Protein AF-X1BCZ9-F1 (afdb_monomer_lite)

Structure (mmCIF, N/CA/C/O backbone):
data_AF-X1BCZ9-F1
#
_entry.id   AF-X1BCZ9-F1
#
loop_
_atom_site.group_PDB
_atom_site.id
_atom_site.type_symbol
_atom_site.label_atom_id
_atom_site.label_alt_id
_atom_site.label_comp_id
_atom_site.label_asym_id
_atom_site.label_entity_id
_atom_site.label_seq_id
_atom_site.pdbx_PDB_ins_code
_atom_site.Cartn_x
_atom_site.Cartn_y
_atom_site.Cartn_z
_atom_site.occupancy
_atom_site.B_iso_or_equiv
_atom_site.auth_seq_id
_atom_site.auth_comp_id
_atom_site.auth_asym_id
_atom_site.auth_atom_id
_atom_site.pdbx_PDB_model_num
ATOM 1 N N . MET A 1 1 ? -22.891 0.682 23.790 1.00 76.38 1 MET A N 1
ATOM 2 C CA . MET A 1 1 ? -22.105 -0.562 23.957 1.00 76.38 1 MET A CA 1
ATOM 3 C C . MET A 1 1 ? -22.513 -1.544 22.867 1.00 76.38 1 MET A C 1
ATOM 5 O O . MET A 1 1 ? -23.689 -1.896 22.802 1.00 76.38 1 MET A O 1
ATOM 9 N N . ILE A 1 2 ? -21.577 -1.928 21.995 1.00 89.50 2 ILE A N 1
ATOM 10 C CA . ILE A 1 2 ? -21.807 -2.917 20.931 1.00 89.50 2 ILE A CA 1
ATOM 11 C C . ILE A 1 2 ? -21.890 -4.316 21.562 1.00 89.50 2 ILE A C 1
ATOM 13 O O . ILE A 1 2 ? -21.120 -4.629 22.466 1.00 89.50 2 ILE A O 1
ATOM 17 N N . LYS A 1 3 ? -22.847 -5.144 21.121 1.00 92.31 3 LYS A N 1
ATOM 18 C CA . LYS A 1 3 ? -23.104 -6.495 21.674 1.00 92.31 3 LYS A CA 1
ATOM 19 C C . LYS A 1 3 ? -22.749 -7.642 20.718 1.00 92.31 3 LYS A C 1
ATOM 21 O O . LYS A 1 3 ? -22.819 -8.809 21.098 1.00 92.31 3 LYS A O 1
ATOM 26 N N . GLY A 1 4 ? -22.415 -7.321 19.475 1.00 93.00 4 GLY A N 1
ATOM 27 C CA . GLY A 1 4 ? -22.166 -8.287 18.416 1.00 93.00 4 GLY A CA 1
ATOM 28 C C . GLY A 1 4 ? -22.099 -7.613 17.052 1.00 93.00 4 GLY A C 1
ATOM 29 O O . GLY A 1 4 ? -22.192 -6.388 16.959 1.00 93.00 4 GLY A O 1
ATOM 30 N N . VAL A 1 5 ? -21.966 -8.422 16.007 1.00 91.44 5 VAL A N 1
ATOM 31 C CA . VAL A 1 5 ? -21.950 -7.975 14.609 1.00 91.44 5 VAL A CA 1
ATOM 32 C C . VAL A 1 5 ? -23.085 -8.624 13.830 1.00 91.44 5 VAL A C 1
ATOM 34 O O . VAL A 1 5 ? -23.481 -9.756 14.114 1.00 91.44 5 VAL A O 1
ATOM 37 N N . ILE A 1 6 ? -23.602 -7.902 12.839 1.00 94.62 6 ILE A N 1
ATOM 38 C CA . ILE A 1 6 ? -24.515 -8.456 11.842 1.00 94.62 6 ILE A CA 1
ATOM 39 C C . ILE A 1 6 ? -23.687 -8.868 10.629 1.00 94.62 6 ILE A C 1
ATOM 41 O O . ILE A 1 6 ? -22.910 -8.067 10.115 1.00 94.62 6 ILE A O 1
ATOM 45 N N . THR A 1 7 ? -23.853 -10.105 10.176 1.00 95.19 7 THR A N 1
ATOM 46 C CA . THR A 1 7 ? -23.207 -10.635 8.973 1.00 95.19 7 THR A CA 1
ATOM 47 C C . THR A 1 7 ? -24.255 -10.938 7.908 1.00 95.19 7 THR A C 1
ATOM 49 O O . THR A 1 7 ? -25.395 -11.281 8.220 1.00 95.19 7 THR A O 1
ATOM 52 N N . GLU A 1 8 ? -23.872 -10.807 6.640 1.00 97.00 8 GLU A N 1
ATOM 53 C CA . GLU A 1 8 ? -24.680 -11.211 5.487 1.00 97.00 8 GLU A CA 1
ATOM 54 C C . GLU A 1 8 ? -23.891 -12.272 4.713 1.00 97.00 8 GLU A C 1
ATOM 56 O O . GLU A 1 8 ? -22.712 -12.086 4.407 1.00 97.00 8 GLU A O 1
ATOM 61 N N . SER A 1 9 ? -24.511 -13.419 4.444 1.00 95.88 9 SER A N 1
ATOM 62 C CA . SER A 1 9 ? -23.862 -14.549 3.772 1.00 95.88 9 SER A CA 1
ATOM 63 C C . SER A 1 9 ? -24.860 -15.317 2.904 1.00 95.88 9 SER A C 1
ATOM 65 O O . SER A 1 9 ? -26.035 -14.969 2.831 1.00 95.88 9 SER A O 1
ATOM 67 N N . LYS A 1 10 ? -24.428 -16.420 2.276 1.00 97.06 10 LYS A N 1
ATOM 68 C CA . LYS A 1 10 ? -25.350 -17.327 1.562 1.00 97.06 10 LYS A CA 1
ATOM 69 C C . LYS A 1 10 ? -26.427 -17.937 2.471 1.00 97.06 10 LYS A C 1
ATOM 71 O O . LYS A 1 10 ? -27.438 -18.406 1.963 1.00 97.06 10 LYS A O 1
ATOM 76 N N . SER A 1 11 ? -26.225 -17.906 3.788 1.00 96.31 11 SER A N 1
ATOM 77 C CA . SER A 1 11 ? -27.200 -18.335 4.797 1.00 96.31 11 SER A CA 1
ATOM 78 C C . SER A 1 11 ? -28.157 -17.211 5.225 1.00 96.31 11 SER A C 1
ATOM 80 O O . SER A 1 11 ? -28.923 -17.388 6.170 1.00 96.31 11 SER A O 1
ATOM 82 N N . GLY A 1 12 ? -28.104 -16.058 4.551 1.00 97.62 12 GLY A N 1
ATOM 83 C CA . GLY A 1 12 ? -28.843 -14.850 4.898 1.00 97.62 12 GLY A CA 1
ATOM 84 C C . GLY A 1 12 ? -28.190 -14.051 6.023 1.00 97.62 12 GLY A C 1
ATOM 85 O O . GLY A 1 12 ? -27.033 -14.279 6.403 1.00 97.62 12 GLY A O 1
ATOM 86 N N . ARG A 1 13 ? -28.965 -13.103 6.553 1.00 97.94 13 ARG A N 1
ATOM 87 C CA . ARG A 1 13 ? -28.553 -12.200 7.623 1.00 97.94 13 ARG A CA 1
ATOM 88 C C . ARG A 1 13 ? -28.538 -12.898 8.973 1.00 97.94 13 ARG A C 1
ATOM 90 O O . ARG A 1 13 ? -29.554 -13.441 9.404 1.00 97.94 13 ARG A O 1
ATOM 97 N N . GLN A 1 14 ? -27.415 -12.818 9.675 1.00 97.69 14 GLN A N 1
ATOM 98 C CA . GLN A 1 14 ? -27.247 -13.409 11.001 1.00 97.69 14 GLN A CA 1
ATOM 99 C C . GLN A 1 14 ? -26.625 -12.410 11.977 1.00 97.69 14 GLN A C 1
ATOM 101 O O . GLN A 1 14 ? -25.955 -11.462 11.576 1.00 97.69 14 GLN A O 1
ATOM 106 N N . ALA A 1 15 ? -26.856 -12.628 13.271 1.00 96.56 15 ALA A N 1
ATOM 107 C CA . ALA A 1 15 ? -26.221 -11.873 14.344 1.00 96.56 15 ALA A CA 1
ATOM 108 C C . ALA A 1 15 ? -25.252 -12.783 15.106 1.00 96.56 15 ALA A C 1
ATOM 110 O O . ALA A 1 15 ? -25.653 -13.833 15.610 1.00 96.56 15 ALA A O 1
ATOM 111 N N . ILE A 1 16 ? -23.990 -12.369 15.211 1.00 94.31 16 ILE A N 1
ATOM 112 C CA . ILE A 1 16 ? -22.975 -13.038 16.030 1.00 94.31 16 ILE A CA 1
ATOM 113 C C . ILE A 1 16 ? -22.793 -12.213 17.300 1.00 94.31 16 ILE A C 1
ATOM 115 O O . ILE A 1 16 ? -22.286 -11.091 17.257 1.00 94.31 16 ILE A O 1
ATOM 119 N N . MET A 1 17 ? -23.226 -12.769 18.430 1.00 96.44 17 MET A N 1
ATOM 120 C CA . MET A 1 17 ? -23.159 -12.114 19.737 1.00 96.44 17 MET A CA 1
ATOM 121 C C . MET A 1 17 ? -21.821 -12.398 20.420 1.00 96.44 17 MET A C 1
ATOM 123 O O . MET A 1 17 ? -21.294 -13.505 20.319 1.00 96.44 17 MET A O 1
ATOM 127 N N . ALA A 1 18 ? -21.299 -11.427 21.167 1.00 95.12 18 ALA A N 1
ATOM 128 C CA . ALA A 1 18 ? -20.040 -11.576 21.888 1.00 95.12 18 ALA A CA 1
ATOM 129 C C . ALA A 1 18 ? -20.122 -10.984 23.299 1.00 95.12 18 ALA A C 1
ATOM 131 O O . ALA A 1 18 ? -20.801 -9.987 23.538 1.00 95.12 18 ALA A O 1
ATOM 132 N N . LYS A 1 19 ? -19.401 -11.601 24.244 1.00 95.38 19 LYS A N 1
ATOM 133 C CA . LYS A 1 19 ? -19.209 -11.045 25.597 1.00 95.38 19 LYS A CA 1
ATOM 134 C C . LYS A 1 19 ? -18.143 -9.947 25.620 1.00 95.38 19 LYS A C 1
ATOM 136 O O . LYS A 1 19 ? -18.181 -9.080 26.482 1.00 95.38 19 LYS A O 1
ATOM 141 N N . MET A 1 20 ? -17.194 -10.016 24.690 1.00 93.88 20 MET A N 1
ATOM 142 C CA . MET A 1 20 ? -16.081 -9.089 24.539 1.00 93.88 20 MET A CA 1
ATOM 143 C C . MET A 1 20 ? -15.847 -8.851 23.050 1.00 93.88 20 MET A C 1
ATOM 145 O O . MET A 1 20 ? -15.915 -9.792 22.261 1.00 93.88 20 MET A O 1
ATOM 149 N N . ILE A 1 21 ? -15.590 -7.599 22.682 1.00 91.88 21 ILE A N 1
ATOM 150 C CA . ILE A 1 21 ? -15.310 -7.181 21.310 1.00 91.88 21 ILE A CA 1
ATOM 151 C C . ILE A 1 21 ? -13.981 -6.436 21.332 1.00 91.88 21 ILE A C 1
ATOM 153 O O . ILE A 1 21 ? -13.819 -5.495 22.105 1.00 91.88 21 ILE A O 1
ATOM 157 N N . ILE A 1 22 ? -13.046 -6.880 20.497 1.00 92.56 22 ILE A N 1
ATOM 158 C CA . ILE A 1 22 ? -11.743 -6.246 20.298 1.00 92.56 22 ILE A CA 1
ATOM 159 C C . ILE A 1 22 ? -11.769 -5.625 18.904 1.00 92.56 22 ILE A C 1
ATOM 161 O O . ILE A 1 22 ? -12.069 -6.320 17.933 1.00 92.56 22 ILE A O 1
ATOM 165 N N . ASP A 1 23 ? -11.493 -4.326 18.810 1.00 92.44 23 ASP A N 1
ATOM 166 C CA . ASP A 1 23 ? -11.381 -3.652 17.520 1.00 92.44 23 ASP A CA 1
ATOM 167 C C . ASP A 1 23 ? -10.007 -3.926 16.901 1.00 92.44 23 ASP A C 1
ATOM 169 O O . ASP A 1 23 ? -8.980 -3.518 17.438 1.00 92.44 23 ASP A O 1
ATOM 173 N N . ALA A 1 24 ? -10.007 -4.627 15.769 1.00 92.00 24 ALA A N 1
ATOM 174 C CA . ALA A 1 24 ? -8.824 -4.911 14.961 1.00 92.00 24 ALA A CA 1
ATOM 175 C C . ALA A 1 24 ? -9.028 -4.485 13.493 1.00 92.00 24 ALA A C 1
ATOM 177 O O . ALA A 1 24 ? -8.436 -5.062 12.585 1.00 92.00 24 ALA A O 1
ATOM 178 N N . THR A 1 25 ? -9.906 -3.508 13.246 1.00 90.06 25 THR A N 1
ATOM 179 C CA . THR A 1 25 ? -10.350 -3.123 11.892 1.00 90.06 25 THR A CA 1
ATOM 180 C C . THR A 1 25 ? -9.347 -2.274 11.108 1.00 90.06 25 THR A C 1
ATOM 182 O O . THR A 1 25 ? -9.595 -1.969 9.950 1.00 90.06 25 THR A O 1
ATOM 185 N N . GLY A 1 26 ? -8.211 -1.889 11.698 1.00 89.06 26 GLY A N 1
ATOM 186 C CA . GLY A 1 26 ? -7.220 -0.994 11.081 1.00 89.06 26 GLY A CA 1
ATOM 187 C C . GLY A 1 26 ? -7.675 0.467 11.032 1.00 89.06 26 GLY A C 1
ATOM 188 O O . GLY A 1 26 ? -6.892 1.355 11.351 1.00 89.06 26 GLY A O 1
ATOM 189 N N . ASP A 1 27 ? -8.959 0.700 10.748 1.00 93.44 27 ASP A N 1
ATOM 190 C CA . ASP A 1 27 ? -9.562 2.026 10.659 1.00 93.44 27 ASP A CA 1
ATOM 191 C C . ASP A 1 27 ? -10.362 2.443 11.900 1.00 93.44 27 ASP A C 1
ATOM 193 O O . ASP A 1 27 ? -10.994 3.496 11.876 1.00 93.44 27 ASP A O 1
ATOM 197 N N . ALA A 1 28 ? -10.353 1.648 12.975 1.00 94.12 28 ALA A N 1
ATOM 198 C CA . ALA A 1 28 ? -11.093 1.892 14.220 1.00 94.12 28 ALA A CA 1
ATOM 199 C C . ALA A 1 28 ? -12.631 1.965 14.052 1.00 94.12 28 ALA A C 1
ATOM 201 O O . ALA A 1 28 ? -13.308 2.765 14.707 1.00 94.12 28 ALA A O 1
ATOM 202 N N . ASP A 1 29 ? -13.205 1.144 13.167 1.00 93.25 29 ASP A N 1
ATOM 203 C CA . ASP A 1 29 ? -14.647 1.116 12.881 1.00 93.25 29 ASP A CA 1
ATOM 204 C C . ASP A 1 29 ? -15.497 0.756 14.099 1.00 93.25 29 ASP A C 1
ATOM 206 O O . ASP A 1 29 ? -16.520 1.393 14.367 1.00 93.25 29 ASP A O 1
ATOM 210 N N . ILE A 1 30 ? -15.095 -0.263 14.858 1.00 93.69 30 ILE A N 1
ATOM 211 C CA . ILE A 1 30 ? -15.879 -0.743 16.002 1.00 93.69 30 ILE A CA 1
ATOM 212 C C . ILE A 1 30 ? -15.816 0.282 17.138 1.00 93.69 30 ILE A C 1
ATOM 214 O O . ILE A 1 30 ? -16.836 0.560 17.778 1.00 93.69 30 ILE A O 1
ATOM 218 N N . ALA A 1 31 ? -14.645 0.868 17.381 1.00 93.19 31 ALA A N 1
ATOM 219 C CA . ALA A 1 31 ? -14.450 1.936 18.351 1.00 93.19 31 ALA A CA 1
ATOM 220 C C . ALA A 1 31 ? -15.290 3.168 17.983 1.00 93.19 31 ALA A C 1
ATOM 222 O O . ALA A 1 31 ? -16.042 3.671 18.823 1.00 93.19 31 ALA A O 1
ATOM 223 N N . TYR A 1 32 ? -15.253 3.582 16.713 1.00 93.88 32 TYR A N 1
ATOM 224 C CA . TYR A 1 32 ? -16.081 4.662 16.180 1.00 93.88 32 TYR A CA 1
ATOM 225 C C . TYR A 1 32 ? -17.574 4.413 16.426 1.00 93.88 32 TYR A C 1
ATOM 227 O O . TYR A 1 32 ? -18.252 5.232 17.047 1.00 93.88 32 TYR A O 1
ATOM 235 N N . HIS A 1 33 ? -18.084 3.245 16.025 1.00 92.50 33 HIS A N 1
ATOM 236 C CA . HIS A 1 33 ? -19.489 2.881 16.229 1.00 92.50 33 HIS A CA 1
ATOM 237 C C . HIS A 1 33 ? -19.866 2.698 17.707 1.00 92.50 33 HIS A C 1
ATOM 239 O O . HIS A 1 33 ? -21.047 2.754 18.058 1.00 92.50 33 HIS A O 1
ATOM 245 N N . SER A 1 34 ? -18.884 2.504 18.588 1.00 92.62 34 SER A N 1
ATOM 246 C CA . SER A 1 34 ? -19.083 2.455 20.040 1.00 92.62 34 SER A CA 1
ATOM 247 C C . SER A 1 34 ? -19.135 3.839 20.694 1.00 92.62 34 SER A C 1
ATOM 249 O O . SER A 1 34 ? -19.449 3.912 21.883 1.00 92.62 34 SER A O 1
ATOM 251 N N . GLY A 1 35 ? -18.857 4.913 19.947 1.00 92.69 35 GLY A N 1
ATOM 252 C CA . GLY A 1 35 ? -18.791 6.283 20.457 1.00 92.69 35 GLY A CA 1
ATOM 253 C C . GLY A 1 35 ? -17.463 6.631 21.132 1.00 92.69 35 GLY A C 1
ATOM 254 O O . GLY A 1 35 ? -17.415 7.577 21.915 1.00 92.69 35 GLY A O 1
ATOM 255 N N . VAL A 1 36 ? -16.395 5.869 20.871 1.00 93.62 36 VAL A N 1
ATOM 256 C CA . VAL A 1 36 ? -15.058 6.185 21.389 1.00 93.62 36 VAL A CA 1
ATOM 257 C C . VAL A 1 36 ? -14.559 7.478 20.728 1.00 93.62 36 VAL A C 1
ATOM 259 O O . VAL A 1 36 ? -14.627 7.583 19.500 1.00 93.62 36 VAL A O 1
ATOM 262 N N . PRO A 1 37 ? -14.053 8.460 21.498 1.00 94.38 37 PRO A N 1
ATOM 263 C CA . PRO A 1 37 ? -13.456 9.663 20.932 1.00 94.38 37 PRO A CA 1
ATOM 264 C C . PRO A 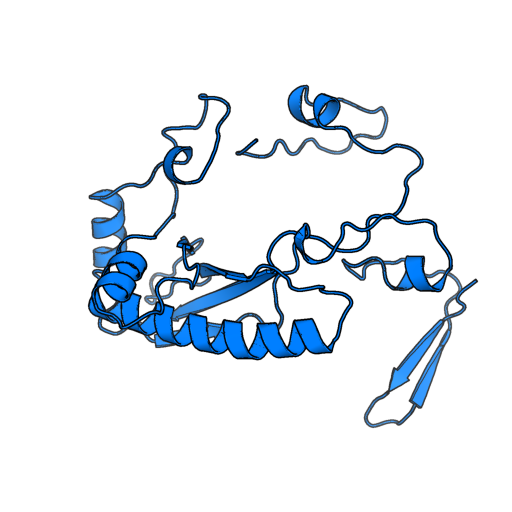1 37 ? -12.271 9.333 20.021 1.00 94.38 37 PRO A C 1
ATOM 266 O O . PRO A 1 37 ? -11.416 8.509 20.352 1.00 94.38 37 PRO A O 1
ATOM 269 N N . PHE A 1 38 ? -12.216 10.000 18.877 1.00 95.44 38 PHE A N 1
ATOM 270 C CA . PHE A 1 38 ? -11.155 9.842 17.892 1.00 95.44 38 PHE A CA 1
ATOM 271 C C . PHE A 1 38 ? -10.872 11.185 17.222 1.00 95.44 38 PHE A C 1
ATOM 273 O O . PHE A 1 38 ? -11.715 12.089 17.217 1.00 95.44 38 PHE A O 1
ATOM 280 N N . ARG A 1 39 ? -9.710 11.278 16.583 1.00 94.44 39 ARG A N 1
ATOM 281 C CA . ARG A 1 39 ? -9.357 12.349 15.654 1.00 94.44 39 ARG A CA 1
ATOM 282 C C . ARG A 1 39 ? -9.118 11.795 14.259 1.00 94.44 39 ARG A C 1
ATOM 284 O O . ARG A 1 39 ? -8.726 10.640 14.085 1.00 94.44 39 ARG A O 1
ATOM 291 N N . LYS A 1 40 ? -9.358 12.631 13.257 1.00 95.19 40 LYS A N 1
ATOM 292 C CA . LYS A 1 40 ? -9.122 12.320 11.849 1.00 95.19 40 LYS A CA 1
ATOM 293 C C . LYS A 1 40 ? -8.832 13.614 11.101 1.00 95.19 40 LYS A C 1
ATOM 295 O O . LYS A 1 40 ? -9.561 14.589 11.279 1.00 95.19 40 LYS A O 1
ATOM 300 N N . SER A 1 41 ? -7.776 13.611 10.300 1.00 95.25 41 SER A N 1
ATOM 301 C CA . SER A 1 41 ? -7.395 14.757 9.474 1.00 95.25 41 SER A CA 1
ATOM 302 C C . SER A 1 41 ? -8.430 14.992 8.358 1.00 95.25 41 SER A C 1
ATOM 304 O O . SER A 1 41 ? -9.109 14.043 7.944 1.00 95.25 41 SER A O 1
ATOM 306 N N . PRO A 1 42 ? -8.577 16.228 7.851 1.00 96.06 42 PRO A N 1
ATOM 307 C CA . PRO A 1 42 ? -9.345 16.497 6.639 1.00 96.06 42 PRO A CA 1
ATOM 308 C C . PRO A 1 42 ? -8.865 15.639 5.462 1.00 96.06 42 PRO A C 1
ATOM 310 O O . PRO A 1 42 ? -7.686 15.311 5.360 1.00 96.06 42 PRO A O 1
ATOM 313 N N . LYS A 1 43 ? -9.771 15.300 4.540 1.00 94.81 43 LYS A N 1
ATOM 314 C CA . LYS A 1 43 ? -9.498 14.391 3.411 1.00 94.81 43 LYS A CA 1
ATOM 315 C C . LYS A 1 43 ? -8.261 14.767 2.581 1.00 94.81 43 LYS A C 1
ATOM 317 O O . LYS A 1 43 ? -7.521 13.883 2.166 1.00 94.81 43 LYS A O 1
ATOM 322 N N . ASN A 1 44 ? -8.040 16.056 2.345 1.00 94.69 44 ASN A N 1
ATOM 323 C CA . ASN A 1 44 ? -6.911 16.587 1.571 1.00 94.69 44 ASN A CA 1
ATOM 324 C C . ASN A 1 44 ? -5.573 16.588 2.337 1.00 94.69 44 ASN A C 1
ATOM 326 O O . ASN A 1 44 ? -4.537 16.911 1.763 1.00 94.69 44 ASN A O 1
ATOM 330 N N . GLU A 1 45 ? -5.596 16.263 3.629 1.00 95.25 45 GLU A N 1
ATOM 331 C CA . GLU A 1 45 ? -4.419 16.168 4.501 1.00 95.25 45 GLU A CA 1
ATOM 332 C C . GLU A 1 45 ? -4.107 14.718 4.896 1.00 95.25 45 GLU A C 1
ATOM 334 O O . GLU A 1 45 ? -3.059 14.457 5.482 1.00 95.25 45 GLU A O 1
ATOM 339 N N . LEU A 1 46 ? -4.993 13.768 4.569 1.00 94.94 46 LEU A N 1
ATOM 340 C CA . LEU A 1 46 ? -4.749 12.348 4.803 1.00 94.94 46 LEU A CA 1
ATOM 341 C C . LEU A 1 46 ? -3.575 11.848 3.957 1.00 94.94 46 LEU A C 1
ATOM 343 O O . LEU A 1 46 ? -3.411 12.209 2.785 1.00 94.94 46 LEU A O 1
ATOM 347 N N . MET A 1 47 ? -2.793 10.936 4.533 1.00 93.38 47 MET A N 1
ATOM 348 C CA . MET A 1 47 ? -1.791 10.192 3.775 1.00 93.38 47 MET A CA 1
ATOM 349 C C . MET A 1 47 ? -2.418 9.461 2.581 1.00 93.38 47 MET A C 1
ATOM 351 O O . MET A 1 47 ? -3.476 8.843 2.686 1.00 93.38 47 MET A O 1
ATOM 355 N N . GLY A 1 48 ? -1.712 9.471 1.448 1.00 92.56 48 GLY A N 1
ATOM 356 C CA . GLY A 1 48 ? -2.171 8.775 0.252 1.00 92.56 48 GLY A CA 1
ATOM 357 C C . GLY A 1 48 ? -2.273 7.260 0.448 1.00 92.56 48 GLY A C 1
ATOM 358 O O . GLY A 1 48 ? -1.408 6.638 1.077 1.00 92.56 48 GLY A O 1
ATOM 359 N N . VAL A 1 49 ? -3.311 6.667 -0.137 1.00 94.69 49 VAL A N 1
ATOM 360 C CA . VAL A 1 49 ? -3.473 5.211 -0.226 1.00 94.69 49 VAL A CA 1
ATOM 361 C C . VAL A 1 49 ? -2.559 4.647 -1.308 1.00 94.69 49 VAL A C 1
ATOM 363 O O . VAL A 1 49 ? -2.198 5.355 -2.259 1.00 94.69 49 VAL A O 1
ATOM 366 N N . THR A 1 50 ? -2.208 3.366 -1.196 1.00 94.19 50 THR A N 1
ATOM 367 C CA . THR A 1 50 ? -1.384 2.701 -2.207 1.00 94.19 50 THR A CA 1
ATOM 368 C C . THR A 1 50 ? -1.986 1.430 -2.776 1.00 94.19 50 THR A C 1
ATOM 370 O O . THR A 1 50 ? -2.873 0.811 -2.196 1.00 94.19 50 THR A O 1
ATOM 373 N N . VAL A 1 51 ? -1.496 1.022 -3.945 1.00 94.81 51 VAL A N 1
ATOM 374 C CA . VAL A 1 51 ? -1.722 -0.327 -4.473 1.00 94.81 51 VAL A CA 1
ATOM 375 C C . VAL A 1 51 ? -0.394 -1.054 -4.475 1.00 94.81 51 VAL A C 1
ATOM 377 O O . VAL A 1 51 ? 0.574 -0.562 -5.050 1.00 94.81 51 VAL A O 1
ATOM 380 N N . ASN A 1 52 ? -0.359 -2.236 -3.862 1.00 94.12 52 ASN A N 1
ATOM 381 C CA . ASN A 1 52 ? 0.759 -3.159 -4.000 1.00 94.12 52 ASN A CA 1
ATOM 382 C C . ASN A 1 52 ? 0.512 -4.118 -5.176 1.00 94.12 52 ASN A C 1
ATOM 384 O O . ASN A 1 52 ? -0.624 -4.545 -5.396 1.00 94.12 52 ASN A O 1
ATOM 388 N N . TRP A 1 53 ? 1.542 -4.471 -5.942 1.00 95.50 53 TRP A N 1
ATOM 389 C CA . TRP A 1 53 ? 1.427 -5.449 -7.031 1.00 95.50 53 TRP A CA 1
ATOM 390 C C . TRP A 1 53 ? 2.711 -6.253 -7.216 1.00 95.50 53 TRP A C 1
ATOM 392 O O . TRP A 1 53 ? 3.778 -5.840 -6.792 1.00 95.50 53 TRP A O 1
ATOM 402 N N . GLY A 1 54 ? 2.631 -7.394 -7.892 1.00 95.62 54 GLY A N 1
ATOM 403 C CA . GLY A 1 54 ? 3.784 -8.240 -8.203 1.00 95.62 54 GLY A CA 1
ATOM 404 C C . GLY A 1 54 ? 3.899 -8.528 -9.695 1.00 95.62 54 GLY A C 1
ATOM 405 O O . GLY A 1 54 ? 2.907 -8.502 -10.433 1.00 95.62 54 GLY A O 1
ATOM 406 N N . CYS A 1 55 ? 5.110 -8.841 -10.149 1.00 96.81 55 CYS A N 1
ATOM 407 C CA . CYS A 1 55 ? 5.390 -9.248 -11.525 1.00 96.81 55 CYS A CA 1
ATOM 408 C C . CYS A 1 55 ? 6.057 -10.624 -11.578 1.00 96.81 55 CYS A C 1
ATOM 410 O O . CYS A 1 55 ? 6.879 -10.950 -10.732 1.00 96.81 55 CYS A O 1
ATOM 412 N N . SER A 1 56 ? 5.771 -11.396 -12.624 1.00 97.44 56 SER A N 1
ATOM 413 C CA . SER A 1 56 ? 6.481 -12.636 -12.964 1.00 97.44 56 SER A CA 1
ATOM 414 C C . SER A 1 56 ? 7.086 -12.555 -14.365 1.00 97.44 56 SER A C 1
ATOM 416 O O . SER A 1 56 ? 6.716 -11.688 -15.157 1.00 97.44 56 SER A O 1
ATOM 418 N N . GLY A 1 57 ? 8.027 -13.443 -14.694 1.00 97.31 57 GLY A N 1
ATOM 419 C CA . GLY A 1 57 ? 8.722 -13.440 -15.988 1.00 97.31 57 GLY A CA 1
ATOM 420 C C . GLY A 1 57 ? 9.816 -12.372 -16.105 1.00 97.31 57 GLY A C 1
ATOM 421 O O . GLY A 1 57 ? 10.160 -11.955 -17.218 1.00 97.31 57 GLY A O 1
ATOM 422 N N . VAL A 1 58 ? 10.340 -11.912 -14.969 1.00 97.81 58 VAL A N 1
ATOM 423 C CA . VAL A 1 58 ? 11.471 -10.987 -14.867 1.00 97.81 58 VAL A CA 1
ATOM 424 C C . VAL A 1 58 ? 12.773 -11.780 -14.963 1.00 97.81 58 VAL A C 1
ATOM 426 O O . VAL A 1 58 ? 12.952 -12.797 -14.301 1.00 97.81 58 VAL A O 1
ATOM 429 N N . ASN A 1 59 ? 13.720 -11.317 -15.777 1.00 97.81 59 ASN A N 1
ATOM 430 C CA . ASN A 1 59 ? 15.088 -11.824 -15.705 1.00 97.81 59 ASN A CA 1
ATOM 431 C C . ASN A 1 59 ? 15.798 -11.150 -14.520 1.00 97.81 59 ASN A C 1
ATOM 433 O O . ASN A 1 59 ? 16.288 -10.028 -14.660 1.00 97.81 59 ASN A O 1
ATOM 437 N N . ILE A 1 60 ? 15.822 -11.838 -13.374 1.00 96.06 60 ILE A N 1
ATOM 438 C CA . ILE A 1 60 ? 16.362 -11.317 -12.109 1.00 96.06 60 ILE A CA 1
ATOM 439 C C . ILE A 1 60 ? 17.826 -10.919 -12.243 1.00 96.06 60 ILE A C 1
ATOM 441 O O . ILE A 1 60 ? 18.173 -9.814 -11.857 1.00 96.06 60 ILE A O 1
ATOM 445 N N . GLY A 1 61 ? 18.670 -11.749 -12.862 1.00 95.56 61 GLY A N 1
ATOM 446 C CA . GLY A 1 61 ? 20.095 -11.431 -13.013 1.00 95.56 61 GLY A CA 1
ATOM 447 C C . GLY A 1 61 ? 20.337 -10.104 -13.741 1.00 95.56 61 GLY A C 1
ATOM 448 O O . GLY A 1 61 ? 21.120 -9.277 -13.283 1.00 95.56 61 GLY A O 1
ATOM 449 N N . LYS A 1 62 ? 19.612 -9.850 -14.840 1.00 95.88 62 LYS A N 1
ATOM 450 C CA . LYS A 1 62 ? 19.687 -8.563 -15.554 1.00 95.88 62 LYS A CA 1
ATOM 451 C C . LYS A 1 62 ? 19.129 -7.407 -14.734 1.00 95.88 62 LYS A C 1
ATOM 453 O O . LYS A 1 62 ? 19.675 -6.312 -14.811 1.00 95.88 62 LYS A O 1
ATOM 458 N N . PHE A 1 63 ? 18.043 -7.639 -14.003 1.00 95.19 63 PHE A N 1
ATOM 459 C CA . PHE A 1 63 ? 17.419 -6.601 -13.194 1.00 95.19 63 PHE A CA 1
ATOM 460 C C . PHE A 1 63 ? 18.297 -6.203 -12.002 1.00 95.19 63 PHE A C 1
ATOM 462 O O . PHE A 1 63 ? 18.580 -5.023 -11.834 1.00 95.19 63 PHE A O 1
ATOM 469 N N . LEU A 1 64 ? 18.806 -7.170 -11.237 1.00 92.75 64 LEU A N 1
ATOM 470 C CA . LEU A 1 64 ? 19.702 -6.914 -10.109 1.00 92.75 64 LEU A CA 1
ATOM 471 C C . LEU A 1 64 ? 21.016 -6.277 -10.557 1.00 92.75 64 LEU A C 1
ATOM 473 O O . LEU A 1 64 ? 21.493 -5.371 -9.890 1.00 92.75 64 LEU A O 1
ATOM 477 N N . MET A 1 65 ? 21.572 -6.686 -11.704 1.00 92.94 65 MET A N 1
ATOM 478 C CA . MET A 1 65 ? 22.748 -6.017 -12.269 1.00 92.94 65 MET A CA 1
ATOM 479 C C . MET A 1 65 ? 22.451 -4.554 -12.620 1.00 92.94 65 MET A C 1
ATOM 481 O O . MET A 1 65 ? 23.266 -3.679 -12.356 1.00 92.94 65 MET A O 1
ATOM 485 N N . TYR A 1 66 ? 21.277 -4.268 -13.187 1.00 91.19 66 TYR A N 1
ATOM 486 C CA . TYR A 1 66 ? 20.860 -2.894 -13.463 1.00 91.19 66 TYR A CA 1
ATOM 487 C C . TYR A 1 66 ? 20.717 -2.065 -12.179 1.00 91.19 66 TYR A C 1
ATOM 489 O O . TYR A 1 66 ? 21.238 -0.954 -12.141 1.00 91.19 66 TYR A O 1
ATOM 497 N N . VAL A 1 67 ? 20.097 -2.615 -11.129 1.00 89.88 67 VAL A N 1
ATOM 498 C CA . VAL A 1 67 ? 19.980 -1.947 -9.821 1.00 89.88 67 VAL A CA 1
ATOM 499 C C . VAL A 1 67 ? 21.353 -1.739 -9.175 1.00 89.88 67 VAL A C 1
ATOM 501 O O . VAL A 1 67 ? 21.629 -0.668 -8.654 1.00 89.88 67 VAL A O 1
ATOM 504 N N . TYR A 1 68 ? 22.245 -2.726 -9.252 1.00 87.50 68 TYR A N 1
ATOM 505 C CA . TYR A 1 68 ? 23.603 -2.622 -8.717 1.00 87.50 68 TYR A CA 1
ATOM 506 C C . TYR A 1 68 ? 24.426 -1.524 -9.406 1.00 87.50 68 TYR A C 1
ATOM 508 O O . TYR A 1 68 ? 25.191 -0.823 -8.752 1.00 87.50 68 TYR A O 1
ATOM 516 N N . LEU A 1 69 ? 24.264 -1.363 -10.723 1.00 87.31 69 LEU A N 1
ATOM 517 C CA . LEU A 1 69 ? 24.954 -0.331 -11.503 1.00 87.31 69 LEU A CA 1
ATOM 518 C C . LEU A 1 69 ? 24.321 1.063 -11.371 1.00 87.31 69 LEU A C 1
ATOM 520 O O . LEU A 1 69 ? 24.959 2.043 -11.740 1.00 87.31 69 LEU A O 1
ATOM 524 N N . ASN A 1 70 ? 23.084 1.149 -10.875 1.00 83.94 70 ASN A N 1
ATOM 525 C CA . ASN A 1 70 ? 22.338 2.395 -10.685 1.00 83.94 70 ASN A CA 1
ATOM 526 C C . ASN A 1 70 ? 21.692 2.387 -9.288 1.00 83.94 70 ASN A C 1
ATOM 528 O O . ASN A 1 70 ? 20.464 2.332 -9.187 1.00 83.94 70 ASN A O 1
ATOM 532 N N . PRO A 1 71 ? 22.495 2.343 -8.209 1.00 80.69 71 PRO A N 1
ATOM 533 C CA . PRO A 1 71 ? 21.957 2.208 -6.868 1.00 80.69 71 PRO A CA 1
ATOM 534 C C . PRO A 1 71 ? 21.204 3.477 -6.476 1.00 80.69 71 PRO A C 1
ATOM 536 O O . PRO A 1 71 ? 21.695 4.586 -6.677 1.00 80.69 71 PRO A O 1
ATOM 539 N N . SER A 1 72 ? 20.033 3.296 -5.877 1.00 80.88 72 SER A N 1
ATOM 540 C CA . SER A 1 72 ? 19.340 4.362 -5.162 1.00 80.88 72 SER A CA 1
ATOM 541 C C . SER A 1 72 ? 19.691 4.298 -3.681 1.00 80.88 72 SER A C 1
ATOM 543 O O . SER A 1 72 ? 19.948 3.223 -3.123 1.00 80.88 72 SER A O 1
ATOM 545 N N . SER A 1 73 ? 19.690 5.463 -3.054 1.00 80.56 73 SER A N 1
ATOM 546 C CA . SER A 1 73 ? 19.990 5.680 -1.647 1.00 80.56 73 SER A CA 1
ATOM 547 C C . SER A 1 73 ? 18.740 6.108 -0.875 1.00 80.56 73 SER A C 1
ATOM 549 O O . SER A 1 73 ? 17.760 6.582 -1.451 1.00 80.56 73 SER A O 1
ATOM 551 N N . LEU A 1 74 ? 18.734 5.906 0.439 1.00 70.69 74 LEU A N 1
ATOM 552 C CA . LEU A 1 74 ? 17.623 6.307 1.307 1.00 70.69 74 LEU A CA 1
ATOM 553 C C . LEU A 1 74 ? 17.381 7.828 1.275 1.00 70.69 74 LEU A C 1
ATOM 555 O O . LEU A 1 74 ? 16.230 8.252 1.367 1.00 70.69 74 LEU A O 1
ATOM 559 N N . GLY A 1 75 ? 18.426 8.630 1.046 1.00 66.38 75 GLY A N 1
ATOM 560 C CA . GLY A 1 75 ? 18.305 10.071 0.801 1.00 66.38 75 GLY A CA 1
ATOM 561 C C . GLY A 1 75 ? 17.559 10.431 -0.489 1.00 66.38 75 GLY A C 1
ATOM 562 O O . GLY A 1 75 ? 16.928 11.481 -0.549 1.00 66.38 75 GLY A O 1
ATOM 563 N N . ASP A 1 76 ? 17.546 9.547 -1.495 1.00 71.06 76 ASP A N 1
ATOM 564 C CA . ASP A 1 76 ? 16.761 9.759 -2.722 1.00 71.06 76 ASP A CA 1
ATOM 565 C C . ASP A 1 76 ? 15.252 9.587 -2.488 1.00 71.06 76 ASP A C 1
ATOM 567 O O . ASP A 1 76 ? 14.446 9.990 -3.328 1.00 71.06 76 ASP A O 1
ATOM 571 N N . TRP A 1 77 ? 14.858 8.963 -1.370 1.00 65.44 77 TRP A N 1
ATOM 572 C CA . TRP A 1 77 ? 13.455 8.782 -1.014 1.00 65.44 77 TRP A CA 1
ATOM 573 C C . TRP A 1 77 ? 12.892 9.954 -0.202 1.00 65.44 77 TRP A C 1
ATOM 575 O O . TRP A 1 77 ? 11.778 10.408 -0.466 1.00 65.44 77 TRP A O 1
ATOM 585 N N . GLY A 1 78 ? 13.619 10.437 0.802 1.00 68.38 78 GLY A N 1
ATOM 586 C CA . GLY A 1 78 ? 13.092 11.456 1.705 1.00 68.38 78 GLY A CA 1
ATOM 587 C C . GLY A 1 78 ? 14.115 11.988 2.696 1.00 68.38 78 GLY A C 1
ATOM 588 O O . GLY A 1 78 ? 15.299 11.656 2.641 1.00 68.38 78 GLY A O 1
ATOM 589 N N . GLU A 1 79 ? 13.644 12.828 3.618 1.00 69.00 79 GLU A N 1
ATOM 590 C CA . GLU A 1 79 ? 14.499 13.444 4.629 1.00 69.00 79 GLU A CA 1
ATOM 591 C C . GLU A 1 79 ? 14.999 12.405 5.640 1.00 69.00 79 GLU A C 1
ATOM 593 O O . GLU A 1 79 ? 14.239 11.734 6.339 1.00 69.00 79 GLU A O 1
ATOM 598 N N . THR A 1 80 ? 16.320 12.267 5.735 1.00 64.81 80 THR A N 1
ATOM 599 C CA . THR A 1 80 ? 16.950 11.351 6.688 1.00 64.81 80 THR A CA 1
ATOM 600 C C . THR A 1 80 ? 17.632 12.125 7.809 1.00 64.81 80 THR A C 1
ATOM 602 O O . THR A 1 80 ? 17.976 13.298 7.679 1.00 64.81 80 THR A O 1
ATOM 605 N N . SER A 1 81 ? 17.924 11.440 8.916 1.00 65.12 81 SER A N 1
ATOM 606 C CA . SER A 1 81 ? 18.769 11.984 9.991 1.00 65.12 81 SER A CA 1
ATOM 607 C C . SER A 1 81 ? 20.259 12.126 9.609 1.00 65.12 81 SER A C 1
ATOM 609 O O . SER A 1 81 ? 21.093 12.379 10.481 1.00 65.12 81 SER A O 1
ATOM 611 N N . GLY A 1 82 ? 20.618 11.887 8.340 1.00 64.44 82 GLY A N 1
ATOM 612 C CA . GLY A 1 82 ? 21.987 11.846 7.811 1.00 64.44 82 GLY A CA 1
ATOM 613 C C . GLY A 1 82 ? 22.737 10.534 8.079 1.00 64.44 82 GLY A C 1
ATOM 614 O O . GLY A 1 82 ? 23.721 10.231 7.413 1.00 64.44 82 GLY A O 1
ATOM 615 N N . LYS A 1 83 ? 22.277 9.708 9.029 1.00 64.12 83 LYS A N 1
ATOM 616 C CA . LYS A 1 83 ? 22.947 8.443 9.401 1.00 64.12 83 LYS A CA 1
ATOM 617 C C . LYS A 1 83 ? 22.759 7.315 8.388 1.00 64.12 83 LYS A C 1
ATOM 619 O O . LYS A 1 83 ? 23.579 6.405 8.331 1.00 64.12 83 LYS A O 1
ATOM 624 N N . GLU A 1 84 ? 21.674 7.375 7.628 1.00 67.31 84 GLU A N 1
ATOM 625 C CA . GLU A 1 84 ? 21.201 6.291 6.758 1.00 67.31 84 GLU A CA 1
ATOM 626 C C . GLU A 1 84 ? 21.066 6.765 5.306 1.00 67.31 84 GLU A C 1
ATOM 628 O O . GLU A 1 84 ? 20.611 6.023 4.449 1.00 67.31 84 GLU A O 1
ATOM 633 N N . GLU A 1 85 ? 21.496 7.994 5.010 1.00 71.44 85 GLU A N 1
ATOM 634 C CA . GLU A 1 85 ? 21.308 8.664 3.721 1.00 71.44 85 GLU A CA 1
ATOM 635 C C . GLU A 1 85 ? 21.858 7.847 2.548 1.00 71.44 85 GLU A C 1
ATOM 637 O O . GLU A 1 85 ? 21.217 7.744 1.509 1.00 71.44 85 GLU A O 1
ATOM 642 N N . THR A 1 86 ? 23.007 7.197 2.743 1.00 75.69 86 THR A N 1
ATOM 643 C CA . THR A 1 86 ? 23.702 6.404 1.718 1.00 75.69 86 THR A CA 1
ATOM 644 C C . THR A 1 86 ? 23.291 4.934 1.691 1.00 75.69 86 THR A C 1
ATOM 646 O O . THR A 1 86 ? 23.836 4.156 0.904 1.00 75.69 86 THR A O 1
ATOM 649 N N . PHE A 1 87 ? 22.358 4.514 2.549 1.00 77.50 87 PHE A N 1
ATOM 650 C CA . PHE A 1 87 ? 21.941 3.118 2.603 1.00 77.50 87 PHE A CA 1
ATOM 651 C C . PHE A 1 87 ? 21.200 2.745 1.326 1.00 77.50 87 PHE A C 1
ATOM 653 O O . PHE A 1 87 ? 20.360 3.492 0.828 1.00 77.50 87 PHE A O 1
ATOM 660 N N . PHE A 1 88 ? 21.517 1.557 0.814 1.00 79.38 88 PHE A N 1
ATOM 661 C CA . PHE A 1 88 ? 20.874 1.019 -0.372 1.00 79.38 88 PHE A CA 1
ATOM 662 C C . PHE A 1 88 ? 19.360 0.926 -0.173 1.00 79.38 88 PHE A C 1
ATOM 664 O O . PHE A 1 88 ? 18.882 0.395 0.832 1.00 79.38 88 PHE A O 1
ATOM 671 N N . THR A 1 89 ? 18.618 1.365 -1.181 1.00 80.94 89 THR A N 1
ATOM 672 C CA . THR A 1 89 ? 17.174 1.182 -1.257 1.00 80.94 89 THR A CA 1
ATOM 673 C C . THR A 1 89 ? 16.783 0.548 -2.583 1.00 80.94 89 THR A C 1
ATOM 675 O O . THR A 1 89 ? 17.437 0.701 -3.613 1.00 80.94 89 THR A O 1
ATOM 678 N N . THR A 1 90 ? 15.662 -0.159 -2.564 1.00 85.12 90 THR A N 1
ATOM 679 C CA . THR A 1 90 ? 15.023 -0.740 -3.746 1.00 85.12 90 THR A CA 1
ATOM 680 C C . THR A 1 90 ? 14.116 0.255 -4.469 1.00 85.12 90 THR A C 1
ATOM 682 O O . THR A 1 90 ? 13.219 -0.139 -5.220 1.00 85.12 90 THR A O 1
ATOM 685 N N . TYR A 1 91 ? 14.334 1.543 -4.218 1.00 85.75 91 TYR A N 1
ATOM 686 C CA . TYR A 1 91 ? 13.613 2.632 -4.841 1.00 85.75 91 TYR A CA 1
ATOM 687 C C . TYR A 1 91 ? 13.801 2.629 -6.361 1.00 85.75 91 TYR A C 1
ATOM 689 O O . TYR A 1 91 ? 14.886 2.361 -6.874 1.00 85.75 91 TYR A O 1
ATOM 697 N N . LEU A 1 92 ? 12.719 2.884 -7.090 1.00 87.62 92 LEU A N 1
ATOM 698 C CA . LEU A 1 92 ? 12.682 2.819 -8.542 1.00 87.62 92 LEU A CA 1
ATOM 699 C C . LEU A 1 92 ? 11.706 3.858 -9.095 1.00 87.62 92 LEU A C 1
ATOM 701 O O . LEU A 1 92 ? 10.490 3.727 -8.941 1.00 87.62 92 LEU A O 1
ATOM 705 N N . THR A 1 93 ? 12.246 4.847 -9.804 1.00 90.62 93 THR A N 1
ATOM 706 C CA . THR A 1 93 ? 11.479 5.953 -10.409 1.00 90.62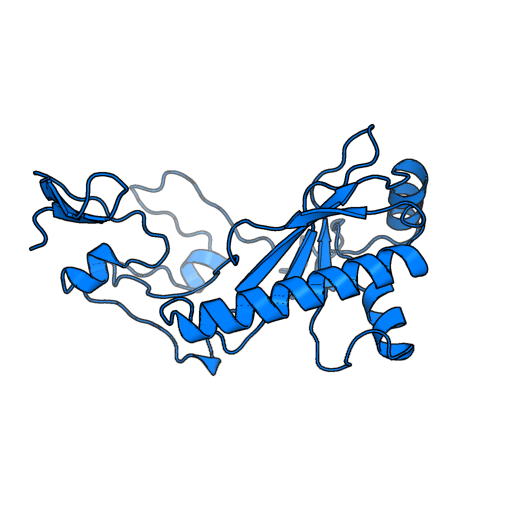 93 THR A CA 1
ATOM 707 C C . THR A 1 93 ? 11.783 6.144 -11.891 1.00 90.62 93 THR A C 1
ATOM 709 O O . THR A 1 93 ? 10.871 6.377 -12.684 1.00 90.62 93 THR A O 1
ATOM 712 N N . GLU A 1 94 ? 13.043 5.955 -12.300 1.00 91.69 94 GLU A N 1
ATOM 713 C CA . GLU A 1 94 ? 13.534 6.193 -13.666 1.00 91.69 94 GLU A CA 1
ATOM 714 C C . GLU A 1 94 ? 12.631 5.614 -14.783 1.00 91.69 94 GLU A C 1
ATOM 716 O O . GLU A 1 94 ? 12.340 6.332 -15.748 1.00 91.69 94 GLU A O 1
ATOM 721 N N . PRO A 1 95 ? 12.128 4.361 -14.698 1.00 94.00 95 PRO A N 1
ATOM 722 C CA . PRO A 1 95 ? 11.259 3.808 -15.738 1.00 94.00 95 PRO A CA 1
ATOM 723 C C . PRO A 1 95 ? 9.931 4.560 -15.880 1.00 94.00 95 PRO A C 1
ATOM 725 O O . PRO A 1 95 ? 9.406 4.680 -16.989 1.00 94.00 95 PRO A O 1
ATOM 728 N N . PHE A 1 96 ? 9.384 5.051 -14.767 1.00 95.25 96 PHE A N 1
ATOM 729 C CA . PHE A 1 96 ? 8.113 5.769 -14.731 1.00 95.25 96 PHE A CA 1
ATOM 730 C C . PHE A 1 96 ? 8.284 7.199 -15.234 1.00 95.25 96 PHE A C 1
ATOM 732 O O . PHE A 1 96 ? 7.476 7.649 -16.045 1.00 95.25 96 PHE A O 1
ATOM 739 N N . GLU A 1 97 ? 9.385 7.862 -14.881 1.00 94.50 97 GLU A N 1
ATOM 740 C CA . GLU A 1 97 ? 9.724 9.186 -15.413 1.00 94.50 97 GLU A CA 1
ATOM 741 C C . GLU A 1 97 ? 9.927 9.161 -16.934 1.00 94.50 97 GLU A C 1
ATOM 743 O O . GLU A 1 97 ? 9.352 9.976 -17.661 1.00 94.50 97 GLU A O 1
ATOM 748 N N . LYS A 1 98 ? 10.635 8.154 -17.463 1.00 96.06 98 LYS A N 1
ATOM 749 C CA . LYS A 1 98 ? 10.756 7.951 -18.919 1.00 96.06 98 LYS A CA 1
ATOM 750 C C . LYS A 1 98 ? 9.400 7.763 -19.598 1.00 96.06 98 LYS A C 1
ATOM 752 O O . LYS A 1 98 ? 9.178 8.292 -20.689 1.00 96.06 98 LYS A O 1
ATOM 757 N N . ALA A 1 99 ? 8.491 7.031 -18.959 1.00 97.00 99 ALA A N 1
ATOM 758 C CA . ALA A 1 99 ? 7.150 6.806 -19.480 1.00 97.00 99 ALA A CA 1
ATOM 759 C C . ALA A 1 99 ? 6.281 8.079 -19.434 1.00 97.00 99 ALA A C 1
ATOM 761 O O . ALA A 1 99 ? 5.533 8.331 -20.381 1.00 97.00 99 ALA A O 1
ATOM 762 N N . LYS A 1 100 ? 6.419 8.924 -18.401 1.00 96.62 100 LYS A N 1
ATOM 763 C CA . LYS A 1 100 ? 5.779 10.252 -18.329 1.00 96.62 100 LYS A CA 1
ATOM 764 C C . LYS A 1 100 ? 6.281 11.183 -19.434 1.00 96.62 100 LYS A C 1
ATOM 766 O O . LYS A 1 100 ? 5.474 11.800 -20.130 1.00 96.62 100 LYS A O 1
ATOM 771 N N . VAL A 1 101 ? 7.598 11.246 -19.654 1.00 97.06 101 VAL A N 1
ATOM 772 C CA . VAL A 1 101 ? 8.207 12.043 -20.740 1.00 97.06 101 VAL A CA 1
ATOM 773 C C . VAL A 1 101 ? 7.712 11.583 -22.114 1.00 97.06 101 VAL A C 1
ATOM 775 O O . VAL A 1 101 ? 7.433 12.412 -22.977 1.00 97.06 101 VAL A O 1
ATOM 778 N N . ALA A 1 102 ? 7.542 10.273 -22.305 1.00 97.19 102 ALA A N 1
ATOM 779 C CA . ALA A 1 102 ? 7.013 9.694 -23.539 1.00 97.19 102 ALA A CA 1
ATOM 780 C C . ALA A 1 102 ? 5.483 9.832 -23.707 1.00 97.19 102 ALA A C 1
ATOM 782 O O . ALA A 1 102 ? 4.956 9.433 -24.745 1.00 97.19 102 ALA A O 1
ATOM 783 N N . GLY A 1 103 ? 4.761 10.372 -22.715 1.00 96.75 103 GLY A N 1
ATOM 784 C CA . GLY A 1 103 ? 3.299 10.504 -22.740 1.00 96.75 103 GLY A CA 1
ATOM 785 C C . GLY A 1 103 ? 2.536 9.190 -22.531 1.00 96.75 103 GLY A C 1
ATOM 786 O O . GLY A 1 103 ? 1.345 9.113 -22.823 1.00 96.75 103 GLY A O 1
ATOM 787 N N . GLU A 1 104 ? 3.204 8.145 -22.040 1.00 96.88 104 GLU A N 1
ATOM 788 C CA . GLU A 1 104 ? 2.607 6.830 -21.764 1.00 96.88 104 GLU A CA 1
ATOM 789 C C . GLU A 1 104 ? 1.930 6.771 -20.389 1.00 96.88 104 GLU A C 1
ATOM 791 O O . GLU A 1 104 ? 1.046 5.941 -20.166 1.00 96.88 104 GLU A O 1
ATOM 796 N N . ILE A 1 105 ? 2.346 7.663 -19.486 1.00 96.81 105 ILE A N 1
ATOM 797 C CA . ILE A 1 105 ? 1.761 7.904 -18.166 1.00 96.81 105 ILE A CA 1
ATOM 798 C C . ILE A 1 105 ? 1.427 9.399 -18.073 1.00 96.81 105 ILE A C 1
ATOM 800 O O . ILE A 1 105 ? 2.247 10.220 -18.495 1.00 96.81 105 ILE A O 1
ATOM 804 N N . PRO A 1 106 ? 0.250 9.785 -17.546 1.00 96.12 106 PRO A N 1
ATOM 805 C CA . PRO A 1 106 ? -0.050 11.189 -17.280 1.00 96.12 106 PRO A CA 1
ATOM 806 C C . PRO A 1 106 ? 0.983 11.827 -16.338 1.00 96.12 106 PRO A C 1
ATOM 808 O O . PRO A 1 106 ? 1.491 11.177 -15.427 1.00 96.12 106 PRO A O 1
ATOM 811 N N . LYS A 1 107 ? 1.308 13.106 -16.551 1.00 93.00 107 LYS A N 1
ATOM 812 C CA . LYS A 1 107 ? 2.376 13.794 -15.798 1.00 93.00 107 LYS A CA 1
ATOM 813 C C . LYS A 1 107 ? 2.039 14.012 -14.320 1.00 93.00 107 LYS A C 1
ATOM 815 O O . LYS A 1 107 ? 2.941 14.073 -13.498 1.00 93.00 107 LYS A O 1
ATOM 820 N N . ASP A 1 108 ? 0.755 14.138 -14.012 1.00 91.31 108 ASP A N 1
ATOM 821 C CA . ASP A 1 108 ? 0.186 14.348 -12.678 1.00 91.31 108 ASP A CA 1
ATOM 822 C C . ASP A 1 108 ? 0.033 13.047 -11.871 1.00 91.31 108 ASP A C 1
ATOM 824 O O . ASP A 1 108 ? -0.354 13.071 -10.704 1.00 91.31 108 ASP A O 1
ATOM 828 N N . VAL A 1 109 ? 0.326 11.898 -12.483 1.00 91.44 109 VAL A N 1
ATOM 829 C CA . VAL A 1 109 ? 0.207 10.593 -11.838 1.00 91.44 109 VAL A CA 1
ATOM 830 C C . VAL A 1 109 ? 1.495 10.258 -11.095 1.00 91.44 109 VAL A C 1
ATOM 832 O O . VAL A 1 109 ? 2.564 10.120 -11.685 1.00 91.44 109 VAL A O 1
ATOM 835 N N . ASP A 1 110 ? 1.358 10.089 -9.786 1.00 88.44 110 ASP A N 1
ATOM 836 C CA . ASP A 1 110 ? 2.450 9.732 -8.890 1.00 88.44 110 ASP A CA 1
ATOM 837 C C . ASP A 1 110 ? 2.689 8.211 -8.884 1.00 88.44 110 ASP A C 1
ATOM 839 O O . ASP A 1 110 ? 1.803 7.426 -8.510 1.00 88.44 110 ASP A O 1
ATOM 843 N N . ILE A 1 111 ? 3.860 7.802 -9.385 1.00 90.56 111 ILE A N 1
ATOM 844 C CA . ILE A 1 111 ? 4.309 6.406 -9.457 1.00 90.56 111 ILE A CA 1
ATOM 845 C C . ILE A 1 111 ? 5.806 6.367 -9.173 1.00 90.56 111 ILE A C 1
ATOM 847 O O . ILE A 1 111 ? 6.624 6.705 -10.029 1.00 90.56 111 ILE A O 1
ATOM 851 N N . GLU A 1 112 ? 6.136 5.877 -7.990 1.00 85.69 112 GLU A N 1
ATOM 852 C CA . GLU A 1 112 ? 7.487 5.703 -7.473 1.00 85.69 112 GLU A CA 1
ATOM 853 C C . GLU A 1 112 ? 7.464 4.426 -6.651 1.00 85.69 112 GLU A C 1
ATOM 855 O O . GLU A 1 112 ? 6.572 4.276 -5.826 1.00 85.69 112 GLU A O 1
ATOM 860 N N . SER A 1 113 ? 8.356 3.465 -6.892 1.00 85.38 113 SER A N 1
ATOM 861 C CA . SER A 1 113 ? 8.167 2.127 -6.325 1.00 85.38 113 SER A CA 1
ATOM 862 C C . SER A 1 113 ? 9.329 1.623 -5.493 1.00 85.38 113 SER A C 1
ATOM 864 O O . SER A 1 113 ? 10.476 1.709 -5.908 1.00 85.38 113 SER A O 1
ATOM 866 N N . TYR A 1 114 ? 8.997 0.941 -4.395 1.00 87.38 114 TYR A N 1
ATOM 867 C CA . TYR A 1 114 ? 9.883 -0.003 -3.711 1.00 87.38 114 TYR A CA 1
ATOM 868 C C . TYR A 1 114 ? 9.541 -1.412 -4.128 1.00 87.38 114 TYR A C 1
ATOM 870 O O . TYR A 1 114 ? 8.376 -1.811 -4.041 1.00 87.38 114 TYR A O 1
ATOM 878 N N . TRP A 1 115 ? 10.550 -2.183 -4.506 1.00 90.81 115 TRP A N 1
ATOM 879 C CA . TRP A 1 115 ? 10.412 -3.627 -4.618 1.00 90.81 115 TRP A CA 1
ATOM 880 C C . TRP A 1 115 ? 11.037 -4.313 -3.405 1.00 90.81 115 TRP A C 1
ATOM 882 O O . TRP A 1 115 ? 12.017 -3.831 -2.860 1.00 90.81 115 TRP A O 1
ATOM 892 N N . THR A 1 116 ? 10.469 -5.410 -2.917 1.00 84.94 116 THR A N 1
ATOM 893 C CA . THR A 1 116 ? 10.946 -6.012 -1.651 1.00 84.94 116 THR A CA 1
ATOM 894 C C . THR A 1 116 ? 11.652 -7.338 -1.873 1.00 84.94 116 THR A C 1
ATOM 896 O O . THR A 1 116 ? 12.847 -7.446 -1.632 1.00 84.94 116 THR A O 1
ATOM 899 N N . ASN A 1 117 ? 10.934 -8.334 -2.390 1.00 87.50 117 ASN A N 1
ATOM 900 C CA . ASN A 1 117 ? 11.464 -9.683 -2.561 1.00 87.50 117 ASN A CA 1
ATOM 901 C C . ASN A 1 117 ? 11.368 -10.153 -4.008 1.00 87.50 117 ASN A C 1
ATOM 903 O O . ASN A 1 117 ? 10.396 -9.851 -4.713 1.00 87.50 117 ASN A O 1
ATOM 907 N N . TYR A 1 118 ? 12.338 -10.974 -4.402 1.00 93.69 118 TYR A N 1
ATOM 908 C CA . TYR A 1 118 ? 12.347 -11.689 -5.669 1.00 93.69 118 TYR A CA 1
ATOM 909 C C . TYR A 1 118 ? 12.502 -13.195 -5.471 1.00 93.69 118 TYR A C 1
ATOM 911 O O . TYR A 1 118 ? 12.905 -13.654 -4.405 1.00 93.69 118 TYR A O 1
ATOM 919 N N . THR A 1 119 ? 12.179 -13.965 -6.507 1.00 94.56 119 THR A N 1
ATOM 920 C CA . THR A 1 119 ? 12.380 -15.418 -6.538 1.00 94.56 119 THR A CA 1
ATOM 921 C C . THR A 1 119 ? 13.260 -15.811 -7.717 1.00 94.56 119 THR A C 1
ATOM 923 O O . THR A 1 119 ? 13.231 -15.164 -8.768 1.00 94.56 119 THR A O 1
ATOM 926 N N . ASP A 1 120 ? 13.983 -16.924 -7.590 1.00 92.25 120 ASP A N 1
ATOM 927 C CA . ASP A 1 120 ? 14.796 -17.481 -8.683 1.00 92.25 120 ASP A CA 1
ATOM 928 C C . ASP A 1 120 ? 13.956 -17.850 -9.919 1.00 92.25 120 ASP A C 1
ATOM 930 O O . ASP A 1 120 ? 14.463 -17.904 -11.039 1.00 92.25 120 ASP A O 1
ATOM 934 N N . ALA A 1 121 ? 12.642 -18.033 -9.740 1.00 94.31 121 ALA A N 1
ATOM 935 C CA . ALA A 1 121 ? 11.683 -18.273 -10.816 1.00 94.31 121 ALA A CA 1
ATOM 936 C C . ALA A 1 121 ? 11.363 -17.020 -11.659 1.00 94.31 121 ALA A C 1
ATOM 938 O O . ALA A 1 121 ? 10.571 -17.095 -12.603 1.00 94.31 121 ALA A O 1
ATOM 939 N N . GLY A 1 122 ? 11.965 -15.866 -11.359 1.00 96.31 122 GLY A N 1
ATOM 940 C CA . GLY A 1 122 ? 11.737 -14.645 -12.124 1.00 96.31 122 GLY A CA 1
ATOM 941 C C . GLY A 1 122 ? 10.545 -13.833 -11.647 1.00 96.31 122 GLY A C 1
ATOM 942 O O . GLY A 1 122 ? 9.875 -13.200 -12.469 1.00 96.31 122 GLY A O 1
ATOM 943 N N . GLU A 1 123 ? 10.251 -13.860 -10.349 1.00 96.38 123 GLU A N 1
ATOM 944 C CA . GLU A 1 123 ? 9.192 -13.040 -9.763 1.00 96.38 123 GLU A CA 1
ATOM 945 C C . GLU A 1 123 ? 9.769 -11.894 -8.942 1.00 96.38 123 GLU A C 1
ATOM 947 O O . GLU A 1 123 ? 10.752 -12.073 -8.234 1.00 96.38 123 GLU A O 1
ATOM 952 N N . ILE A 1 124 ? 9.121 -10.735 -9.018 1.00 95.69 124 ILE A N 1
ATOM 953 C CA . ILE A 1 124 ? 9.190 -9.684 -8.006 1.00 95.69 124 ILE A CA 1
ATOM 954 C C . ILE A 1 124 ? 7.835 -9.693 -7.310 1.00 95.69 124 ILE A C 1
ATOM 956 O O . ILE A 1 124 ? 6.803 -9.440 -7.936 1.00 95.69 124 ILE A O 1
ATOM 960 N N . THR A 1 125 ? 7.831 -10.036 -6.031 1.00 92.94 125 THR A N 1
ATOM 961 C CA . THR A 1 125 ? 6.600 -10.386 -5.302 1.00 92.94 125 THR A CA 1
ATOM 962 C C . THR A 1 125 ? 5.772 -9.175 -4.890 1.00 92.94 125 THR A C 1
ATOM 964 O O . THR A 1 125 ? 4.557 -9.291 -4.741 1.00 92.94 125 THR A O 1
ATOM 967 N N . SER A 1 126 ? 6.417 -8.023 -4.721 1.00 93.25 126 SER A N 1
ATOM 968 C CA . SER A 1 126 ? 5.786 -6.808 -4.227 1.00 93.25 126 SER A CA 1
ATOM 969 C C . SER A 1 126 ? 6.544 -5.590 -4.733 1.00 93.25 126 SER A C 1
ATOM 971 O O . SER A 1 126 ? 7.748 -5.463 -4.514 1.00 93.25 126 SER A O 1
ATOM 973 N N . PHE A 1 127 ? 5.792 -4.731 -5.405 1.00 93.44 127 PHE A N 1
ATOM 974 C CA . PHE A 1 127 ? 6.046 -3.344 -5.728 1.00 93.44 127 PHE A CA 1
ATOM 975 C C . PHE A 1 127 ? 5.024 -2.527 -4.949 1.00 93.44 127 PHE A C 1
ATOM 977 O O . PHE A 1 127 ? 3.818 -2.686 -5.151 1.00 93.44 127 PHE A O 1
ATOM 984 N N . ASN A 1 128 ? 5.492 -1.673 -4.051 1.00 89.50 128 ASN A N 1
ATOM 985 C CA . ASN A 1 128 ? 4.664 -0.635 -3.456 1.00 89.50 128 ASN A CA 1
ATOM 986 C C . ASN A 1 128 ? 5.021 0.674 -4.142 1.00 89.50 128 ASN A C 1
ATOM 988 O O . ASN A 1 128 ? 6.135 1.150 -3.936 1.00 89.50 128 ASN A O 1
ATOM 992 N N . GLY A 1 129 ? 4.132 1.197 -4.985 1.00 83.88 129 GLY A N 1
ATOM 993 C CA . GLY A 1 129 ? 4.465 2.410 -5.723 1.00 83.88 129 GLY A CA 1
ATOM 994 C C . GLY A 1 129 ? 3.390 3.096 -6.544 1.00 83.88 129 GLY A C 1
ATOM 995 O O . GLY A 1 129 ? 3.711 3.913 -7.395 1.00 83.88 129 GLY A O 1
ATOM 996 N N . ILE A 1 130 ? 2.116 2.763 -6.338 1.00 92.38 130 ILE A N 1
ATOM 997 C CA . ILE A 1 130 ? 1.020 3.592 -6.838 1.00 92.38 130 ILE A CA 1
ATOM 998 C C . ILE A 1 130 ? 0.560 4.415 -5.651 1.00 92.38 130 ILE A C 1
ATOM 1000 O O . ILE A 1 130 ? 0.032 3.824 -4.715 1.00 92.38 130 ILE A O 1
ATOM 1004 N N . HIS A 1 131 ? 0.728 5.733 -5.694 1.00 91.75 131 HIS A N 1
ATOM 1005 C CA . HIS A 1 131 ? 0.312 6.631 -4.618 1.00 91.75 131 HIS A CA 1
ATOM 1006 C C . HIS A 1 131 ? -0.882 7.476 -5.074 1.00 91.75 131 HIS A C 1
ATOM 1008 O O . HIS A 1 131 ? -0.884 8.055 -6.164 1.00 91.75 131 HIS A O 1
ATOM 1014 N N . MET A 1 132 ? -1.940 7.518 -4.264 1.00 94.69 132 MET A N 1
ATOM 1015 C CA . MET A 1 132 ? -3.153 8.292 -4.546 1.00 94.69 132 MET A CA 1
ATOM 1016 C C . MET A 1 132 ? -3.539 9.106 -3.314 1.00 94.69 132 MET A C 1
ATOM 1018 O O . MET A 1 132 ? -3.888 8.544 -2.279 1.00 94.69 132 MET A O 1
ATOM 1022 N N . LYS A 1 133 ? -3.449 10.431 -3.437 1.00 94.31 133 LYS A N 1
ATOM 1023 C CA . LYS A 1 133 ? -3.875 11.403 -2.421 1.00 94.31 133 LYS A CA 1
ATOM 1024 C C . LYS A 1 133 ? -5.361 11.736 -2.586 1.00 94.31 133 LYS A C 1
ATOM 1026 O O . LYS A 1 133 ? -5.982 11.304 -3.557 1.00 94.31 133 LYS A O 1
ATOM 1031 N N . ASP A 1 134 ? -5.908 12.500 -1.642 1.00 95.00 134 ASP A N 1
ATOM 1032 C CA . ASP A 1 134 ? -7.309 12.942 -1.635 1.00 95.00 134 ASP A CA 1
ATOM 1033 C C . ASP A 1 134 ? -8.315 11.779 -1.637 1.00 95.00 134 ASP A C 1
ATOM 1035 O O . ASP A 1 134 ? -9.355 11.839 -2.299 1.00 95.00 134 ASP A O 1
ATOM 1039 N N . ILE A 1 135 ? -7.993 10.710 -0.907 1.00 96.38 135 ILE A N 1
ATOM 1040 C CA . ILE A 1 135 ? -8.835 9.525 -0.722 1.00 96.38 135 ILE A CA 1
ATOM 1041 C C . ILE A 1 135 ? -9.108 9.371 0.767 1.00 96.38 135 ILE A C 1
ATOM 1043 O O . ILE A 1 135 ? -8.182 9.213 1.560 1.00 96.38 135 ILE A O 1
ATOM 1047 N N . ASP A 1 136 ? -10.383 9.395 1.136 1.00 96.38 136 ASP A N 1
ATOM 1048 C CA . ASP A 1 136 ? -10.827 9.049 2.472 1.00 96.38 136 ASP A CA 1
ATOM 1049 C C . ASP A 1 136 ? -11.107 7.535 2.556 1.00 96.38 136 ASP A C 1
ATOM 1051 O O . ASP A 1 136 ? -12.069 7.054 1.954 1.00 96.38 136 ASP A O 1
ATOM 1055 N N . PRO A 1 137 ? -10.318 6.758 3.318 1.00 95.12 137 PRO A N 1
ATOM 1056 C CA . PRO A 1 137 ? -10.515 5.315 3.423 1.00 95.12 137 PRO A CA 1
ATOM 1057 C C . PRO A 1 137 ? -11.776 4.919 4.200 1.00 95.12 137 PRO A C 1
ATOM 1059 O O . PRO A 1 137 ? -12.158 3.756 4.168 1.00 95.12 137 PRO A O 1
ATOM 1062 N N . THR A 1 138 ? -12.444 5.852 4.887 1.00 94.94 138 THR A N 1
ATOM 1063 C CA . THR A 1 138 ? -13.737 5.578 5.535 1.00 94.94 138 THR A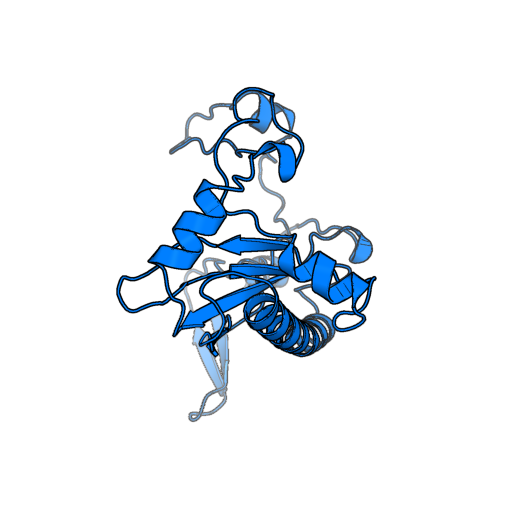 CA 1
ATOM 1064 C C . THR A 1 138 ? -14.932 5.891 4.627 1.00 94.94 138 THR A C 1
ATOM 1066 O O . THR A 1 138 ? -16.072 5.721 5.052 1.00 94.94 138 THR A O 1
ATOM 1069 N N . ASP A 1 139 ? -14.697 6.371 3.400 1.00 95.75 139 ASP A N 1
ATOM 1070 C CA . ASP A 1 139 ? -15.725 6.577 2.377 1.00 95.75 139 ASP A CA 1
ATOM 1071 C C . ASP A 1 139 ? -15.610 5.509 1.278 1.00 95.75 139 ASP A C 1
ATOM 1073 O O . ASP A 1 139 ? -14.621 5.399 0.550 1.00 95.75 139 ASP A O 1
ATOM 1077 N N . VAL A 1 140 ? -16.674 4.721 1.125 1.00 95.00 140 VAL A N 1
ATOM 1078 C CA . VAL A 1 140 ? -16.750 3.636 0.141 1.00 95.00 140 VAL A CA 1
ATOM 1079 C C . VAL A 1 140 ? -16.615 4.127 -1.305 1.00 95.00 140 VAL A C 1
ATOM 1081 O O . VAL A 1 140 ? -16.099 3.395 -2.157 1.00 95.00 140 VAL A O 1
ATOM 1084 N N . TRP A 1 141 ? -17.048 5.351 -1.612 1.00 97.50 141 TRP A N 1
ATOM 1085 C CA . TRP A 1 141 ? -16.967 5.900 -2.968 1.00 97.50 141 TRP A CA 1
ATOM 1086 C C . TRP A 1 141 ? -15.545 6.311 -3.327 1.00 97.50 141 TRP A C 1
ATOM 1088 O O . TRP A 1 141 ? -15.094 6.058 -4.448 1.00 97.50 141 TRP A O 1
ATOM 1098 N N . ASP A 1 142 ? -14.821 6.865 -2.361 1.00 97.25 142 ASP A N 1
ATOM 1099 C CA . ASP A 1 142 ? -13.400 7.162 -2.488 1.00 97.25 142 ASP A CA 1
ATOM 1100 C C . ASP A 1 142 ? -12.576 5.886 -2.650 1.00 97.25 142 ASP A C 1
ATOM 1102 O O . ASP A 1 142 ? -11.784 5.792 -3.592 1.00 97.25 142 ASP A O 1
ATOM 1106 N N . LEU A 1 143 ? -12.819 4.871 -1.814 1.00 95.94 143 LEU A N 1
ATOM 1107 C CA . LEU A 1 143 ? -12.183 3.558 -1.955 1.00 95.94 143 LEU A CA 1
ATOM 1108 C C . LEU A 1 143 ? -12.457 2.946 -3.334 1.00 95.94 143 LEU A C 1
ATOM 1110 O O . LEU A 1 143 ? -11.536 2.485 -4.003 1.00 95.94 143 LEU A O 1
ATOM 1114 N N . THR A 1 144 ? -13.707 2.992 -3.802 1.00 96.88 144 THR A N 1
ATOM 1115 C CA . THR A 1 144 ? -14.087 2.457 -5.119 1.00 96.88 144 THR A CA 1
ATOM 1116 C C . THR A 1 144 ? -13.357 3.180 -6.250 1.00 96.88 144 THR A C 1
ATOM 1118 O O . THR A 1 144 ? -12.814 2.544 -7.158 1.00 96.88 144 THR A O 1
ATOM 1121 N N . LYS A 1 145 ? -13.307 4.515 -6.199 1.00 96.62 145 LYS A N 1
ATOM 1122 C CA . LYS A 1 145 ? -12.584 5.334 -7.178 1.00 96.62 145 LYS A CA 1
ATOM 1123 C C . LYS A 1 145 ? -11.093 4.992 -7.185 1.00 96.62 145 LYS A C 1
ATOM 1125 O O . LYS A 1 145 ? -10.517 4.810 -8.260 1.00 96.62 145 LYS A O 1
ATOM 1130 N N . ALA A 1 146 ? -10.485 4.886 -6.007 1.00 96.50 146 ALA A N 1
ATOM 1131 C CA . ALA A 1 146 ? -9.072 4.571 -5.851 1.00 96.50 146 ALA A CA 1
ATOM 1132 C C . ALA A 1 146 ? -8.737 3.135 -6.284 1.00 96.50 146 ALA A C 1
ATOM 1134 O O . ALA A 1 146 ? -7.707 2.925 -6.913 1.00 96.50 146 ALA A O 1
ATOM 1135 N N . GLU A 1 147 ? -9.606 2.152 -6.053 1.00 96.50 147 GLU A N 1
ATOM 1136 C CA . GLU A 1 147 ? -9.430 0.781 -6.555 1.00 96.50 147 GLU A CA 1
ATOM 1137 C C . GLU A 1 147 ? -9.381 0.737 -8.091 1.00 96.50 147 GLU A C 1
ATOM 1139 O O . GLU A 1 147 ? -8.503 0.099 -8.681 1.00 96.50 147 GLU A O 1
ATOM 1144 N N . ILE A 1 148 ? -10.296 1.448 -8.758 1.00 96.44 148 ILE A N 1
ATOM 1145 C CA . ILE A 1 148 ? -10.351 1.508 -10.226 1.00 96.44 148 ILE A CA 1
ATOM 1146 C C . ILE A 1 148 ? -9.108 2.212 -10.783 1.00 96.44 148 ILE A C 1
ATOM 1148 O O . ILE A 1 148 ? -8.421 1.677 -11.661 1.00 96.44 148 ILE A O 1
ATOM 1152 N N . GLU A 1 149 ? -8.807 3.405 -10.272 1.00 96.19 149 GLU A N 1
ATOM 1153 C CA . GLU A 1 149 ? -7.677 4.209 -10.739 1.00 96.19 149 GLU A CA 1
ATOM 1154 C C . GLU A 1 149 ? -6.340 3.535 -10.412 1.00 96.19 149 GLU A C 1
ATOM 1156 O O . GLU A 1 149 ? -5.454 3.450 -11.261 1.00 96.19 149 GLU A O 1
ATOM 1161 N N . GLY A 1 150 ? -6.209 2.959 -9.222 1.00 95.94 150 GLY A N 1
ATOM 1162 C CA . GLY A 1 150 ? -5.018 2.244 -8.795 1.00 95.94 150 GLY A CA 1
ATOM 1163 C C . GLY A 1 150 ? -4.697 1.063 -9.708 1.00 95.94 150 GLY A C 1
ATOM 1164 O O . GLY A 1 150 ? -3.560 0.915 -10.159 1.00 95.94 150 GLY A O 1
ATOM 1165 N N . ARG A 1 151 ? -5.705 0.269 -10.092 1.00 95.69 151 ARG A N 1
ATOM 1166 C CA . ARG A 1 151 ? -5.533 -0.845 -11.045 1.00 95.69 151 ARG A CA 1
ATOM 1167 C C . ARG A 1 151 ? -5.107 -0.359 -12.424 1.00 95.69 151 ARG A C 1
ATOM 1169 O O . ARG A 1 151 ? -4.241 -0.973 -13.048 1.00 95.69 151 ARG A O 1
ATOM 1176 N N . LYS A 1 152 ? -5.658 0.763 -12.888 1.00 96.19 152 LYS A N 1
ATOM 1177 C CA . LYS A 1 152 ? -5.241 1.411 -14.138 1.00 96.19 152 LYS A CA 1
ATOM 1178 C C . LYS A 1 152 ? -3.776 1.863 -14.076 1.00 96.19 152 LYS A C 1
ATOM 1180 O O . LYS A 1 152 ? -3.019 1.566 -15.003 1.00 96.19 152 LYS A O 1
ATOM 1185 N N . ARG A 1 153 ? -3.354 2.490 -12.973 1.00 96.62 153 ARG A N 1
ATOM 1186 C CA . ARG A 1 153 ? -1.964 2.921 -12.748 1.00 96.62 153 ARG A CA 1
ATOM 1187 C C . ARG A 1 153 ? -0.988 1.750 -12.671 1.00 96.62 153 ARG A C 1
ATOM 1189 O O . ARG A 1 153 ? 0.080 1.828 -13.272 1.00 96.62 153 ARG A O 1
ATOM 1196 N N . VAL A 1 154 ? -1.372 0.625 -12.063 1.00 96.69 154 VAL A N 1
ATOM 1197 C CA . VAL A 1 154 ? -0.568 -0.613 -12.097 1.00 96.69 154 VAL A CA 1
ATOM 1198 C C . VAL A 1 154 ? -0.330 -1.079 -13.537 1.00 96.69 154 VAL A C 1
ATOM 1200 O O . VAL A 1 154 ? 0.789 -1.443 -13.897 1.00 96.69 154 VAL A O 1
ATOM 1203 N N . LEU A 1 155 ? -1.352 -1.046 -14.400 1.00 96.44 155 LEU A N 1
ATOM 1204 C CA . LEU A 1 155 ? -1.185 -1.442 -15.804 1.00 96.44 155 LEU A CA 1
ATOM 1205 C C . LEU A 1 155 ? -0.221 -0.518 -16.559 1.00 96.44 155 LEU A C 1
ATOM 1207 O O . LEU A 1 155 ? 0.542 -0.997 -17.404 1.00 96.44 155 LEU A O 1
ATOM 1211 N N . TRP A 1 156 ? -0.232 0.782 -16.263 1.00 97.19 156 TRP A N 1
ATOM 1212 C CA . TRP A 1 156 ? 0.759 1.726 -16.781 1.00 97.19 156 TRP A CA 1
ATOM 1213 C C . TRP A 1 156 ? 2.165 1.420 -16.268 1.00 97.19 156 TRP A C 1
ATOM 1215 O O . TRP A 1 156 ? 3.082 1.281 -17.077 1.00 97.19 156 TRP A O 1
ATOM 1225 N N . ALA A 1 157 ? 2.317 1.215 -14.959 1.00 96.56 157 ALA A N 1
ATOM 1226 C CA . ALA A 1 157 ? 3.590 0.881 -14.333 1.00 96.56 157 ALA A CA 1
ATOM 1227 C C . ALA A 1 157 ? 4.204 -0.388 -14.948 1.00 96.56 157 ALA A C 1
ATOM 1229 O O . ALA A 1 157 ? 5.360 -0.387 -15.366 1.00 96.56 157 ALA A O 1
ATOM 1230 N N . VAL A 1 158 ? 3.417 -1.455 -15.118 1.00 96.69 158 VAL A N 1
ATOM 1231 C CA . VAL A 1 158 ? 3.885 -2.700 -15.752 1.00 96.69 158 VAL A CA 1
ATOM 1232 C C . VAL A 1 158 ? 4.329 -2.466 -17.200 1.00 96.69 158 VAL A C 1
ATOM 1234 O O . VAL A 1 158 ? 5.335 -3.033 -17.630 1.00 96.69 158 VAL A O 1
ATOM 1237 N N . LYS A 1 159 ? 3.615 -1.639 -17.976 1.00 97.50 159 LYS A N 1
ATOM 1238 C CA . LYS A 1 159 ? 4.023 -1.300 -19.352 1.00 97.50 159 LYS A CA 1
ATOM 1239 C C . LYS A 1 159 ? 5.339 -0.521 -19.375 1.00 97.50 159 LYS A C 1
ATOM 1241 O O . LYS A 1 159 ? 6.218 -0.882 -20.158 1.00 97.50 159 LYS A O 1
ATOM 1246 N N . ALA A 1 160 ? 5.484 0.468 -18.496 1.00 97.19 160 ALA A N 1
ATOM 1247 C CA . ALA A 1 160 ? 6.702 1.257 -18.355 1.00 97.19 160 ALA A CA 1
ATOM 1248 C C . ALA A 1 160 ? 7.898 0.369 -17.989 1.00 97.19 160 ALA A C 1
ATOM 1250 O O . ALA A 1 160 ? 8.897 0.365 -18.706 1.00 97.19 160 ALA A O 1
ATOM 1251 N N . LEU A 1 161 ? 7.761 -0.481 -16.965 1.00 96.62 161 LEU A N 1
ATOM 1252 C CA . LEU A 1 161 ? 8.810 -1.420 -16.561 1.00 96.62 161 LEU A CA 1
ATOM 1253 C C . LEU A 1 161 ? 9.235 -2.322 -17.726 1.00 96.62 161 LEU A C 1
ATOM 1255 O O . LEU A 1 161 ? 10.419 -2.452 -18.025 1.00 96.62 161 LEU A O 1
ATOM 1259 N N . LYS A 1 162 ? 8.277 -2.897 -18.465 1.00 97.56 162 LYS A N 1
ATOM 1260 C CA . LYS A 1 162 ? 8.578 -3.753 -19.628 1.00 97.56 162 LYS A CA 1
ATOM 1261 C C . LYS A 1 162 ? 9.391 -3.053 -20.716 1.00 97.56 162 LYS A C 1
ATOM 1263 O O . LYS A 1 162 ? 10.130 -3.736 -21.429 1.00 97.56 162 LYS A O 1
ATOM 1268 N N . LYS A 1 163 ? 9.205 -1.742 -20.886 1.00 97.62 163 LYS A N 1
ATOM 1269 C CA . LYS A 1 163 ? 9.840 -0.948 -21.942 1.00 97.62 163 LYS A CA 1
ATOM 1270 C C . LYS A 1 163 ? 11.180 -0.360 -21.504 1.00 97.62 163 LYS A C 1
ATOM 1272 O O . LYS A 1 163 ? 12.121 -0.378 -22.293 1.00 97.62 163 LYS A O 1
ATOM 1277 N N . TYR A 1 164 ? 11.262 0.129 -20.271 1.00 96.25 164 TYR A N 1
ATOM 1278 C CA . TYR A 1 164 ? 12.373 0.954 -19.800 1.00 96.25 164 TYR A CA 1
ATOM 1279 C C . TYR A 1 164 ? 13.281 0.262 -18.779 1.00 96.25 164 TYR A C 1
ATOM 1281 O O . TYR A 1 164 ? 14.371 0.768 -18.530 1.00 96.25 164 TYR A O 1
ATOM 1289 N N . THR A 1 165 ? 12.898 -0.897 -18.232 1.00 95.62 165 THR A N 1
ATOM 1290 C CA . THR A 1 165 ? 13.680 -1.591 -17.196 1.00 95.62 165 THR A CA 1
ATOM 1291 C C . THR A 1 165 ? 14.341 -2.865 -17.734 1.00 95.62 165 THR A C 1
ATOM 1293 O O . THR A 1 165 ? 13.656 -3.794 -18.191 1.00 95.62 165 THR A O 1
ATOM 1296 N N . PRO A 1 166 ? 15.680 -2.982 -17.655 1.00 96.50 166 PRO A N 1
ATOM 1297 C CA . PRO A 1 166 ? 16.377 -4.225 -17.958 1.00 96.50 166 PRO A CA 1
ATOM 1298 C C . PRO A 1 166 ? 15.824 -5.409 -17.157 1.00 96.50 166 PRO A C 1
ATOM 1300 O O . PRO A 1 166 ? 15.567 -5.331 -15.963 1.00 96.50 166 PRO A O 1
ATOM 1303 N N . GLY A 1 167 ? 15.615 -6.531 -17.845 1.00 96.56 167 GLY A N 1
ATOM 1304 C CA . GLY A 1 167 ? 15.044 -7.746 -17.259 1.00 96.56 167 GLY A CA 1
ATOM 1305 C C . GLY A 1 167 ? 13.518 -7.855 -17.348 1.00 96.56 167 GLY A C 1
ATOM 1306 O O . GLY A 1 167 ? 13.003 -8.972 -17.311 1.00 96.56 167 GLY A O 1
ATOM 1307 N N . PHE A 1 168 ? 12.791 -6.763 -17.609 1.00 97.62 168 PHE A N 1
ATOM 1308 C CA . PHE A 1 168 ? 11.320 -6.763 -17.615 1.00 97.62 168 PHE A CA 1
ATOM 1309 C C . PHE A 1 168 ? 10.671 -7.043 -18.974 1.00 97.62 168 PHE A C 1
ATOM 1311 O O . PHE A 1 168 ? 9.454 -7.150 -19.055 1.00 97.62 168 PHE A O 1
ATOM 1318 N N . LYS A 1 169 ? 11.425 -7.257 -20.060 1.00 97.44 169 LYS A N 1
ATOM 1319 C CA . LYS A 1 169 ? 10.855 -7.481 -21.413 1.00 97.44 169 LYS A CA 1
ATOM 1320 C C . LYS A 1 169 ? 9.759 -8.569 -21.456 1.00 97.44 169 LYS A C 1
ATOM 1322 O O . LYS A 1 169 ? 8.753 -8.441 -22.162 1.00 97.44 169 LYS A O 1
ATOM 1327 N N . LYS A 1 170 ? 9.932 -9.654 -20.691 1.00 97.31 170 LYS A N 1
ATOM 1328 C CA . LYS A 1 170 ? 8.965 -10.761 -20.572 1.00 97.31 170 LYS A CA 1
ATOM 1329 C C . LYS A 1 170 ? 8.083 -10.678 -19.318 1.00 97.31 170 LYS A C 1
ATOM 1331 O O . LYS A 1 170 ? 7.216 -11.532 -19.166 1.00 97.31 170 LYS A O 1
ATOM 1336 N N . ALA A 1 171 ? 8.200 -9.614 -18.524 1.00 97.19 171 ALA A N 1
ATOM 1337 C CA . ALA A 1 171 ? 7.443 -9.445 -17.294 1.00 97.19 171 ALA A CA 1
ATOM 1338 C C . ALA A 1 171 ? 5.936 -9.343 -17.553 1.00 97.19 171 ALA A C 1
ATOM 1340 O O . ALA A 1 171 ? 5.497 -8.773 -18.565 1.00 97.19 171 ALA A O 1
ATOM 1341 N N . ARG A 1 172 ? 5.144 -9.908 -16.650 1.00 96.38 172 ARG A N 1
ATOM 1342 C CA . ARG A 1 172 ? 3.680 -9.895 -16.640 1.00 96.38 172 ARG A CA 1
ATOM 1343 C C . ARG A 1 172 ? 3.213 -9.568 -15.230 1.00 96.38 172 ARG A C 1
ATOM 1345 O O . ARG A 1 172 ? 3.871 -9.938 -14.265 1.00 96.38 172 ARG A O 1
ATOM 1352 N N . LEU A 1 173 ? 2.071 -8.898 -15.131 1.00 96.88 173 LEU A N 1
ATOM 1353 C CA . LEU A 1 173 ? 1.401 -8.693 -13.855 1.00 96.88 173 LEU A CA 1
ATOM 1354 C C . LEU A 1 173 ? 1.009 -10.059 -13.271 1.00 96.88 173 LEU A C 1
ATOM 1356 O O . LEU A 1 173 ? 0.364 -10.853 -13.957 1.00 96.88 173 LEU A O 1
ATOM 1360 N N . ARG A 1 174 ? 1.406 -10.323 -12.026 1.00 95.12 174 ARG A N 1
ATOM 1361 C CA . ARG A 1 174 ? 1.181 -11.602 -11.337 1.00 95.12 174 ARG A CA 1
ATOM 1362 C C . ARG A 1 174 ? 0.150 -11.489 -10.222 1.00 95.12 174 ARG A C 1
ATOM 1364 O O . ARG A 1 174 ? -0.673 -12.392 -10.063 1.00 95.12 174 ARG A O 1
ATOM 1371 N N . THR A 1 175 ? 0.213 -10.404 -9.464 1.00 94.12 175 THR A N 1
ATOM 1372 C CA . THR A 1 175 ? -0.654 -10.114 -8.319 1.00 94.12 175 THR A CA 1
ATOM 1373 C C . THR A 1 175 ? -0.956 -8.625 -8.280 1.00 94.12 175 THR A C 1
ATOM 1375 O O . THR A 1 175 ? -0.128 -7.805 -8.664 1.00 94.12 175 THR A O 1
ATOM 1378 N N . ILE A 1 176 ? -2.146 -8.282 -7.802 1.00 94.50 176 ILE A N 1
ATOM 1379 C CA . ILE A 1 176 ? -2.478 -6.953 -7.287 1.00 94.50 176 ILE A CA 1
ATOM 1380 C C . ILE A 1 176 ? -3.018 -7.183 -5.876 1.00 94.50 176 ILE A C 1
ATOM 1382 O O . ILE A 1 176 ? -3.660 -8.210 -5.642 1.00 94.50 176 ILE A O 1
ATOM 1386 N N . GLY A 1 177 ? -2.764 -6.249 -4.963 1.00 89.25 177 GLY A N 1
ATOM 1387 C CA . GLY A 1 177 ? -3.370 -6.221 -3.639 1.00 89.25 177 GLY A CA 1
ATOM 1388 C C . GLY A 1 177 ? -4.876 -6.475 -3.707 1.00 89.25 177 GLY A C 1
ATOM 1389 O O . GLY A 1 177 ? -5.576 -5.990 -4.607 1.00 89.25 177 GLY A O 1
ATOM 1390 N N . ALA A 1 178 ? -5.358 -7.288 -2.767 1.00 89.31 178 ALA A N 1
ATOM 1391 C CA . ALA A 1 178 ? -6.782 -7.579 -2.637 1.00 89.31 178 ALA A CA 1
ATOM 1392 C C . ALA A 1 178 ? -7.583 -6.322 -2.261 1.00 89.31 178 ALA A C 1
ATOM 1394 O O . ALA A 1 178 ? -8.747 -6.217 -2.632 1.00 89.31 178 ALA A O 1
ATOM 1395 N N . SER A 1 179 ? -6.930 -5.379 -1.580 1.00 89.81 179 SER A N 1
ATOM 1396 C CA . SER A 1 179 ? -7.443 -4.062 -1.222 1.00 89.81 179 SER A CA 1
ATOM 1397 C C . SER A 1 179 ? -6.348 -3.002 -1.357 1.00 89.81 179 SER A C 1
ATOM 1399 O O . SER A 1 179 ? -5.152 -3.323 -1.405 1.00 89.81 179 SER A O 1
ATOM 1401 N N . LEU A 1 180 ? -6.759 -1.736 -1.367 1.00 93.94 180 LEU A N 1
ATOM 1402 C CA . LEU A 1 180 ? -5.878 -0.590 -1.153 1.00 93.94 180 LEU A CA 1
ATOM 1403 C C . LEU A 1 180 ? -5.111 -0.709 0.174 1.00 93.94 180 LEU A C 1
ATOM 1405 O O . LEU A 1 180 ? -5.633 -1.181 1.185 1.00 93.94 180 LEU A O 1
ATOM 1409 N N . GLY A 1 181 ? -3.864 -0.248 0.160 1.00 93.19 181 GLY A N 1
ATOM 1410 C CA . GLY A 1 181 ? -3.060 0.001 1.346 1.00 93.19 181 GLY A CA 1
ATOM 1411 C C . GLY A 1 181 ? -3.403 1.366 1.928 1.00 93.19 181 GLY A C 1
ATOM 1412 O O . GLY A 1 181 ? -2.871 2.383 1.481 1.00 93.19 181 GLY A O 1
ATOM 1413 N N . THR A 1 182 ? -4.290 1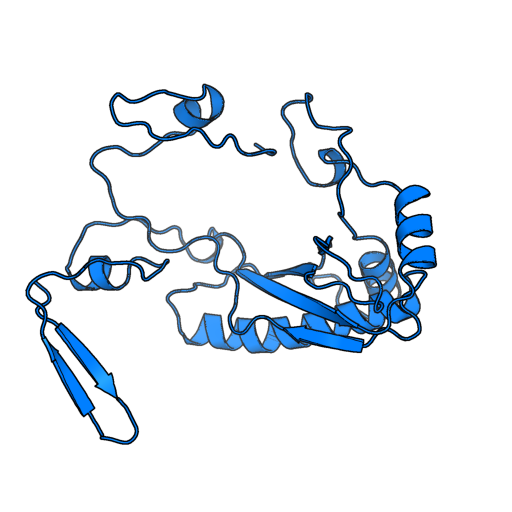.388 2.918 1.00 92.69 182 THR A N 1
ATOM 1414 C CA . THR A 1 182 ? -4.597 2.587 3.704 1.00 92.69 182 THR A CA 1
ATOM 1415 C C . THR A 1 182 ? -3.484 2.854 4.712 1.00 92.69 182 THR A C 1
ATOM 1417 O O . THR A 1 182 ? -3.044 1.943 5.412 1.00 92.69 182 THR A O 1
ATOM 1420 N N . ARG A 1 183 ? -3.017 4.106 4.788 1.00 89.00 183 ARG A N 1
ATOM 1421 C CA . ARG A 1 183 ? -1.942 4.519 5.711 1.00 89.00 183 ARG A CA 1
ATOM 1422 C C . ARG A 1 183 ? -2.437 5.351 6.889 1.00 89.00 183 ARG A C 1
ATOM 1424 O O . ARG A 1 183 ? -1.802 5.350 7.936 1.00 89.00 183 ARG A O 1
ATOM 1431 N N . GLU A 1 184 ? -3.554 6.050 6.725 1.00 93.38 184 GLU A N 1
ATOM 1432 C CA . GLU A 1 184 ? -4.125 6.910 7.754 1.00 93.38 184 GLU A CA 1
ATOM 1433 C C . GLU A 1 184 ? -5.648 6.932 7.658 1.00 93.38 184 GLU A C 1
ATOM 1435 O O . GLU A 1 184 ? -6.195 7.095 6.572 1.00 93.38 184 GLU A O 1
ATOM 1440 N N . SER A 1 185 ? -6.324 6.834 8.804 1.00 94.94 185 SER A N 1
ATOM 1441 C CA . SER A 1 185 ? -7.766 7.050 8.932 1.00 94.94 185 SER A CA 1
ATOM 1442 C C . SER A 1 185 ? -8.111 7.619 10.320 1.00 94.94 185 SER A C 1
ATOM 1444 O O . SER A 1 185 ? -7.582 8.665 10.702 1.00 94.94 185 SER A O 1
ATOM 1446 N N . ARG A 1 186 ? -9.002 6.982 11.090 1.00 95.62 186 ARG A N 1
ATOM 1447 C CA . ARG A 1 186 ? -9.372 7.419 12.444 1.00 95.62 186 ARG A CA 1
ATOM 1448 C C . ARG A 1 186 ? -8.301 6.981 13.443 1.00 95.62 186 ARG A C 1
ATOM 1450 O O . ARG A 1 186 ? -7.936 5.812 13.512 1.00 95.62 186 ARG A O 1
ATOM 1457 N N . LYS A 1 187 ? -7.843 7.925 14.262 1.00 93.56 187 LYS A N 1
ATOM 1458 C CA . LYS A 1 187 ? -6.899 7.703 15.362 1.00 93.56 187 LYS A CA 1
ATOM 1459 C C . LYS A 1 187 ? -7.672 7.812 16.670 1.00 93.56 187 LYS A C 1
ATOM 1461 O O . LYS A 1 187 ? -8.207 8.877 16.969 1.00 93.56 187 LYS A O 1
ATOM 1466 N N . ILE A 1 188 ? -7.776 6.712 17.412 1.00 93.94 188 ILE A N 1
ATOM 1467 C CA . ILE A 1 188 ? -8.449 6.700 18.718 1.00 93.94 188 ILE A CA 1
ATOM 1468 C C . ILE A 1 188 ? -7.679 7.608 19.678 1.00 93.94 188 ILE A C 1
ATOM 1470 O O . ILE A 1 188 ? -6.450 7.549 19.732 1.00 93.94 188 ILE A O 1
ATOM 1474 N N . ASN A 1 189 ? -8.400 8.410 20.460 1.00 93.25 189 ASN A N 1
ATOM 1475 C CA . ASN A 1 189 ? -7.783 9.222 21.500 1.00 93.25 189 ASN A CA 1
ATOM 1476 C C . ASN A 1 189 ? -7.393 8.302 22.664 1.00 93.25 189 ASN A C 1
ATOM 1478 O O . ASN A 1 189 ? -8.247 7.852 23.433 1.00 93.25 189 ASN A O 1
ATOM 1482 N N . GLY A 1 190 ? -6.102 7.986 22.754 1.00 89.50 190 GLY A N 1
ATOM 1483 C CA . GLY A 1 190 ? -5.535 7.217 23.857 1.00 89.50 190 GLY A CA 1
ATOM 1484 C C . GLY A 1 190 ? -5.453 8.028 25.152 1.00 89.50 190 GLY A C 1
ATOM 1485 O O . GLY A 1 190 ? -5.675 9.237 25.173 1.00 89.50 190 GLY A O 1
ATOM 1486 N N . THR A 1 191 ? -5.081 7.364 26.246 1.00 89.44 191 THR A N 1
ATOM 1487 C CA . THR A 1 191 ? -4.718 8.036 27.510 1.00 89.44 191 THR A CA 1
ATOM 1488 C C . THR A 1 191 ? -3.470 8.904 27.366 1.00 89.44 191 THR A C 1
ATOM 1490 O O . THR A 1 191 ? -3.304 9.876 28.099 1.00 89.44 191 THR A O 1
ATOM 1493 N N . TYR A 1 192 ? -2.610 8.552 26.414 1.00 90.06 192 TYR A N 1
ATOM 1494 C CA . TYR A 1 192 ? -1.422 9.286 26.026 1.00 90.06 192 TYR A CA 1
ATOM 1495 C C . TYR A 1 192 ? -1.269 9.218 24.505 1.00 90.06 192 TYR A C 1
ATOM 1497 O O . TYR A 1 192 ? -1.460 8.158 23.904 1.00 90.06 192 TYR A O 1
ATOM 1505 N N . GLU A 1 193 ? -0.933 10.346 23.886 1.00 88.12 193 GLU A N 1
ATOM 1506 C CA . GLU A 1 193 ? -0.618 10.418 22.462 1.00 88.12 193 GLU A CA 1
ATOM 1507 C C . GLU A 1 193 ? 0.886 10.602 22.292 1.00 88.12 193 GLU A C 1
ATOM 1509 O O . GLU A 1 193 ? 1.454 11.582 22.771 1.00 88.12 193 GLU A O 1
ATOM 1514 N N . ILE A 1 194 ? 1.517 9.659 21.591 1.00 88.50 194 ILE A N 1
ATOM 1515 C CA . ILE A 1 194 ? 2.945 9.723 21.279 1.00 88.50 194 ILE A CA 1
ATOM 1516 C C . ILE A 1 194 ? 3.206 10.959 20.414 1.00 88.50 194 ILE A C 1
ATOM 1518 O O . ILE A 1 194 ? 2.563 11.157 19.378 1.00 88.50 194 ILE A O 1
ATOM 1522 N N . THR A 1 195 ? 4.166 11.777 20.834 1.00 88.44 195 THR A N 1
ATOM 1523 C CA . THR A 1 195 ? 4.554 13.001 20.136 1.00 88.44 195 THR A CA 1
ATOM 1524 C C . THR A 1 195 ? 5.744 12.771 19.211 1.00 88.44 195 THR A C 1
ATOM 1526 O O . THR A 1 195 ? 6.496 11.803 19.329 1.00 88.44 195 THR A O 1
ATOM 1529 N N . GLU A 1 196 ? 5.969 13.715 18.301 1.00 84.88 196 GLU A N 1
ATOM 1530 C CA . GLU A 1 196 ? 7.181 13.746 17.480 1.00 84.88 196 GLU A CA 1
ATOM 1531 C C . GLU A 1 196 ? 8.458 13.760 18.338 1.00 84.88 196 GLU A 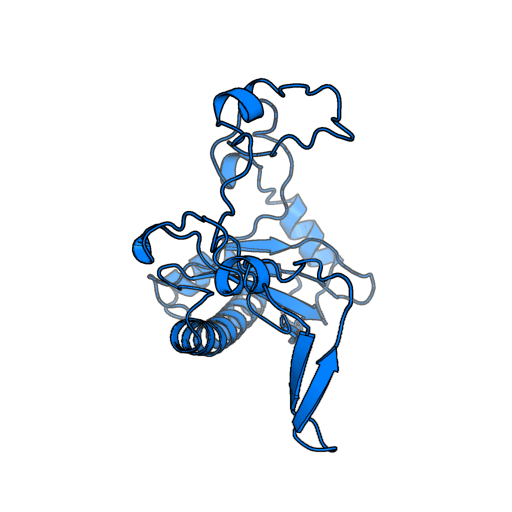C 1
ATOM 1533 O O . GLU A 1 196 ? 9.442 13.103 17.998 1.00 84.88 196 GLU A O 1
ATOM 1538 N N . HIS A 1 197 ? 8.436 14.461 19.478 1.00 86.62 197 HIS A N 1
ATOM 1539 C CA . HIS A 1 197 ? 9.551 14.475 20.423 1.00 86.62 197 HIS A CA 1
ATOM 1540 C C . HIS A 1 197 ? 9.833 13.074 20.975 1.00 86.62 197 HIS A C 1
ATOM 1542 O O . HIS A 1 197 ? 10.994 12.666 21.023 1.00 86.62 197 HIS A O 1
ATOM 1548 N N . ASP A 1 198 ? 8.793 12.322 21.336 1.00 88.19 198 ASP A N 1
ATOM 1549 C CA . ASP A 1 198 ? 8.937 10.962 21.862 1.00 88.19 198 ASP A CA 1
ATOM 1550 C C . ASP A 1 198 ? 9.536 10.017 20.819 1.00 88.19 198 ASP A C 1
ATOM 1552 O O . ASP A 1 198 ? 10.442 9.243 21.135 1.00 88.19 198 ASP A O 1
ATOM 1556 N N . ILE A 1 199 ? 9.090 10.122 19.562 1.00 83.56 199 ILE A N 1
ATOM 1557 C CA . ILE A 1 199 ? 9.643 9.346 18.445 1.00 83.56 199 ILE A CA 1
ATOM 1558 C C . ILE A 1 199 ? 11.114 9.705 18.211 1.00 83.56 199 ILE A C 1
ATOM 1560 O O . ILE A 1 199 ? 11.968 8.816 18.186 1.00 83.56 199 ILE A O 1
ATOM 1564 N N . LYS A 1 200 ? 11.436 11.001 18.096 1.00 80.06 200 LYS A N 1
ATOM 1565 C CA . LYS A 1 200 ? 12.804 11.479 17.824 1.00 80.06 200 LYS A CA 1
ATOM 1566 C C . LYS A 1 200 ? 13.793 11.113 18.930 1.00 80.06 200 LYS A C 1
ATOM 1568 O O . LYS A 1 200 ? 14.959 10.856 18.639 1.00 80.06 200 LYS A O 1
ATOM 1573 N N . ASN A 1 201 ? 13.336 11.057 20.179 1.00 82.19 201 ASN A N 1
ATOM 1574 C CA . ASN A 1 201 ? 14.177 10.746 21.337 1.00 82.19 201 ASN A CA 1
ATOM 1575 C C . ASN A 1 201 ? 14.058 9.293 21.809 1.00 82.19 201 ASN A C 1
ATOM 1577 O O . ASN A 1 201 ? 14.631 8.941 22.838 1.00 82.19 201 ASN A O 1
ATOM 1581 N N . GLN A 1 202 ? 13.353 8.440 21.058 1.00 85.50 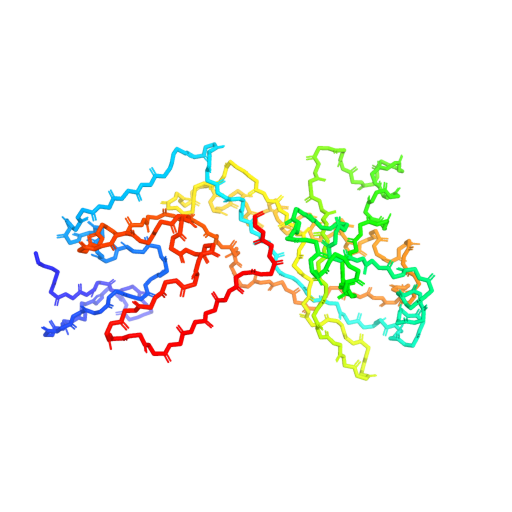202 GLN A N 1
ATOM 1582 C CA . GLN A 1 202 ? 13.144 7.030 21.391 1.00 85.50 202 GLN A CA 1
ATOM 1583 C C . GLN A 1 202 ? 12.625 6.835 22.827 1.00 85.50 202 GLN A C 1
ATOM 1585 O O . GLN A 1 202 ? 13.159 6.007 23.577 1.00 85.50 202 GLN A O 1
ATOM 1590 N N . ALA A 1 203 ? 11.609 7.612 23.214 1.00 85.19 203 ALA A N 1
ATOM 1591 C CA . ALA A 1 203 ? 11.039 7.587 24.557 1.00 85.19 203 ALA A CA 1
ATOM 1592 C C . ALA A 1 203 ? 10.741 6.152 25.026 1.00 85.19 203 ALA A C 1
ATOM 1594 O O . ALA A 1 203 ? 10.360 5.272 24.247 1.00 85.19 203 ALA A O 1
ATOM 1595 N N . ARG A 1 204 ? 10.967 5.906 26.318 1.00 87.56 204 ARG A N 1
ATOM 1596 C CA . ARG A 1 204 ? 10.764 4.607 26.965 1.00 87.56 204 ARG A CA 1
ATOM 1597 C C . ARG A 1 204 ? 9.641 4.738 27.991 1.00 87.56 204 ARG A C 1
ATOM 1599 O O . ARG A 1 204 ? 9.656 5.670 28.790 1.00 87.56 204 ARG A O 1
ATOM 1606 N N . PHE A 1 205 ? 8.714 3.786 27.977 1.00 87.94 205 PHE A N 1
ATOM 1607 C CA . PHE A 1 205 ? 7.610 3.668 28.933 1.00 87.94 205 PHE A CA 1
ATOM 1608 C C . PHE A 1 205 ? 7.784 2.384 29.755 1.00 87.94 205 PHE A C 1
ATOM 1610 O O . PHE A 1 205 ? 8.496 1.474 29.328 1.00 87.94 205 PHE A O 1
ATOM 1617 N N . GLU A 1 206 ? 7.178 2.310 30.940 1.00 91.38 206 GLU A N 1
ATOM 1618 C CA . GLU A 1 206 ? 7.316 1.157 31.849 1.00 91.38 206 GLU A CA 1
ATOM 1619 C C . GLU A 1 206 ? 6.827 -0.157 31.215 1.00 91.38 206 GLU A C 1
ATOM 1621 O O . GLU A 1 206 ? 7.418 -1.216 31.417 1.00 91.38 206 GLU A O 1
ATOM 1626 N N . ASP A 1 207 ? 5.785 -0.073 30.394 1.00 88.75 207 ASP A N 1
ATOM 1627 C CA . ASP A 1 207 ? 5.124 -1.169 29.686 1.00 88.75 207 ASP A CA 1
ATOM 1628 C C . ASP A 1 207 ? 5.648 -1.381 28.253 1.00 88.75 207 ASP A C 1
ATOM 1630 O O . ASP A 1 207 ? 5.061 -2.123 27.459 1.00 88.75 207 ASP A O 1
ATOM 1634 N N . LEU A 1 208 ? 6.767 -0.746 27.898 1.00 84.06 208 LEU A N 1
ATOM 1635 C CA . LEU A 1 208 ? 7.327 -0.815 26.556 1.00 84.06 208 LEU A CA 1
ATOM 1636 C C . LEU A 1 208 ? 7.868 -2.214 26.233 1.00 84.06 208 LEU A C 1
ATOM 1638 O O . LEU A 1 208 ? 8.847 -2.675 26.817 1.00 84.06 208 LEU A O 1
ATOM 1642 N N . LEU A 1 209 ? 7.289 -2.850 25.213 1.00 81.12 209 LEU A N 1
ATOM 1643 C CA . LEU A 1 209 ? 7.736 -4.164 24.737 1.00 81.12 209 LEU A CA 1
ATOM 1644 C C . LEU A 1 209 ? 8.863 -4.087 23.697 1.00 81.12 209 LEU A C 1
ATOM 1646 O O . LEU A 1 209 ? 9.726 -4.960 23.655 1.00 81.12 209 LEU A O 1
ATOM 1650 N N . SER A 1 210 ? 8.852 -3.077 22.826 1.00 74.75 210 SER A N 1
ATOM 1651 C CA . SER A 1 210 ? 9.853 -2.897 21.769 1.00 74.75 210 SER A CA 1
ATOM 1652 C C . SER A 1 210 ? 9.852 -1.460 21.258 1.00 74.75 210 SER A C 1
ATOM 1654 O O . SER A 1 210 ? 8.832 -0.776 21.330 1.00 74.75 210 SER A O 1
ATOM 1656 N N . VAL A 1 211 ? 10.984 -1.017 20.709 1.00 74.44 211 VAL A N 1
ATOM 1657 C CA . VAL A 1 211 ? 11.120 0.286 20.047 1.00 74.44 211 VAL A CA 1
ATOM 1658 C C . VAL A 1 211 ? 11.396 0.066 18.574 1.00 74.44 211 VAL A C 1
ATOM 1660 O O . VAL A 1 211 ? 12.374 -0.582 18.209 1.00 74.44 211 VAL A O 1
ATOM 1663 N N . ILE A 1 212 ? 10.529 0.631 17.739 1.00 63.47 212 ILE A N 1
ATOM 1664 C CA . ILE A 1 212 ? 10.696 0.672 16.289 1.00 63.47 212 ILE A CA 1
ATOM 1665 C C . ILE A 1 212 ? 10.916 2.133 15.920 1.00 63.47 212 ILE A C 1
ATOM 1667 O O . ILE A 1 212 ? 9.990 2.940 15.973 1.00 63.47 212 ILE A O 1
ATOM 1671 N N . THR A 1 213 ? 12.153 2.477 15.580 1.00 58.97 213 THR A N 1
ATOM 1672 C CA . THR A 1 213 ? 12.498 3.813 15.089 1.00 58.97 213 THR A CA 1
ATOM 1673 C C . THR A 1 213 ? 12.218 3.861 13.583 1.00 58.97 213 THR A C 1
ATOM 1675 O O . THR A 1 213 ? 12.679 2.964 12.871 1.00 58.97 213 THR A O 1
ATOM 1678 N N . PRO A 1 214 ? 11.459 4.844 13.068 1.00 56.91 214 PRO A N 1
ATOM 1679 C CA . PRO A 1 214 ? 11.268 4.984 11.629 1.00 56.91 214 PRO A CA 1
ATOM 1680 C C . PRO A 1 214 ? 12.596 5.356 10.947 1.00 56.91 214 PRO A C 1
ATOM 1682 O O . PRO A 1 214 ? 13.370 6.148 11.478 1.00 56.91 214 PRO A O 1
ATOM 1685 N N . LEU A 1 215 ? 12.848 4.767 9.772 1.00 49.59 215 LEU A N 1
ATOM 1686 C CA . LEU A 1 215 ? 14.064 4.976 8.960 1.00 49.59 215 LEU A CA 1
ATOM 1687 C C . LEU A 1 215 ? 14.121 6.373 8.303 1.00 49.59 215 LEU A C 1
ATOM 1689 O O . LEU A 1 215 ? 15.158 6.792 7.803 1.00 49.59 215 LEU A O 1
ATOM 1693 N N . ILE A 1 216 ? 12.995 7.093 8.284 1.00 50.81 216 ILE A N 1
ATOM 1694 C CA . ILE A 1 216 ? 12.826 8.424 7.685 1.00 50.81 216 ILE A CA 1
ATOM 1695 C C . ILE A 1 216 ? 12.001 9.279 8.646 1.00 50.81 216 ILE A C 1
ATOM 1697 O O . ILE A 1 216 ? 11.101 8.754 9.311 1.00 50.81 216 ILE A O 1
ATOM 1701 N N . ILE A 1 217 ? 12.351 10.564 8.739 1.00 44.78 217 ILE A N 1
ATOM 1702 C CA . ILE A 1 217 ? 11.731 11.552 9.636 1.00 44.78 217 ILE A CA 1
ATOM 1703 C C . ILE A 1 217 ? 10.771 12.425 8.833 1.00 44.78 217 ILE A C 1
ATOM 1705 O O . ILE A 1 217 ? 11.129 12.786 7.694 1.00 44.78 217 ILE A O 1
#

InterPro domains:
  IPR039650 H(2):CoB-CoM heterodisulfide,ferredoxin reductase subunit A-like [PTHR43498] (7-208)

pLDDT: mean 90.05, std 9.73, range [44.78, 97.94]

Foldseek 3Di:
DDFFDWDQDPVGIDTDGDPDDDDPPVQCPVCVVVVFDWDWDPQQPFFWWWKKFKKAQFPVVFQVVVCVVVWDFPLVVAAFPVPRRRPTFQKDDVLVVVCCVVVLDPPPFWFIWGFDDDDPRGMRGIIITGTGGSAAPVDPVSQVVCVVVNVVVVVSVLVSCCVPGTRSVRMDTDDMDPGIHGDDHIGGDDPDDQDPVCLVVVPDDPPDPDTDRDRHD

Organism: NCBI:txid412755

Secondary structure (DSSP, 8-state):
---EEEEEETTEEEEEE-S-----SSS-HHHHHTT--EE---GGGSPPEEEEEEEES--HHHHHHHHHHS-EEGGGTS---SSSTTSEE-EE-HHHHHHHHTTSS-TT--EEEEE--EETTTEEEEEEEEEE-S--TT-HHHHHHHHHHHHHHHHHHHHHHHHHSTT-TT-EEEEE-SS-B-----EE--SS---HHHHHTT---TT-------S--

Radius of gyration: 20.99 Å; chains: 1; bounding box: 54×35×55 Å

Sequence (217 aa):
MIKGVITESKSGRQAIMAKMIIDATGDADIAYHSGVPFRKSPKNELMGVTVNWGCSGVNIGKFLMYVYLNPSSLGDWGETSGKEETFFTTYLTEPFEKAKVAGEIPKDVDIESYWTNYTDAGEITSFNGIHMKDIDPTDVWDLTKAEIEGRKRVLWAVKALKKYTPGFKKARLRTIGASLGTRESRKINGTYEITEHDIKNQARFEDLLSVITPLII